Protein AF-A0AAN3V5D8-F1 (afdb_monomer_lite)

Secondary structure (DSSP, 8-state):
-------------------SSS--HHHHT-B--PEEEEEPPTT--S-EEETTSTTT-EEEEEETTEEEEEEEEEE-TT--EEEEEEEE---TT---EEEEE-SSSSSSPEEEEEEE----SSS--EEEEEEEE-TTS-EEEEEEEE---EETTEETTEE-TTSSS--EEEEEEEETTEEEEEEE-

Structure (mmCIF, N/CA/C/O backbone):
data_AF-A0AAN3V5D8-F1
#
_entry.id   AF-A0AAN3V5D8-F1
#
loop_
_atom_site.group_PDB
_atom_site.id
_atom_site.type_symbol
_atom_site.label_atom_id
_atom_site.label_alt_id
_atom_site.label_comp_id
_atom_site.label_asym_id
_atom_site.label_entity_id
_atom_site.label_seq_id
_atom_site.pdbx_PDB_ins_code
_atom_site.Cartn_x
_atom_site.Cartn_y
_atom_site.Cartn_z
_atom_site.occupancy
_atom_site.B_iso_or_equiv
_atom_site.auth_seq_id
_atom_site.auth_comp_id
_atom_site.auth_asym_id
_atom_site.auth_atom_id
_atom_site.pdbx_PDB_model_num
ATOM 1 N N . MET A 1 1 ? -0.882 38.450 -37.576 1.00 34.66 1 MET A N 1
ATOM 2 C CA . MET A 1 1 ? -0.497 37.023 -37.634 1.00 34.66 1 MET A CA 1
ATOM 3 C C . MET A 1 1 ? -0.023 36.614 -36.248 1.00 34.66 1 MET A C 1
ATOM 5 O O . MET A 1 1 ? 1.076 36.985 -35.868 1.00 34.66 1 MET A O 1
ATOM 9 N N . CYS A 1 2 ? -0.876 35.949 -35.468 1.00 36.84 2 CYS A N 1
ATOM 10 C CA . CYS A 1 2 ? -0.511 35.375 -34.170 1.00 36.84 2 CYS A CA 1
ATOM 11 C C . CYS A 1 2 ? -0.054 33.933 -34.395 1.00 36.84 2 CYS A C 1
ATOM 13 O O . CYS A 1 2 ? -0.841 33.117 -34.867 1.00 36.84 2 CYS A O 1
ATOM 15 N N . ALA A 1 3 ? 1.203 33.629 -34.080 1.00 38.94 3 ALA A N 1
ATOM 16 C CA . ALA A 1 3 ? 1.690 32.259 -34.032 1.00 38.94 3 ALA A CA 1
ATOM 17 C C . ALA A 1 3 ? 1.410 31.694 -32.632 1.00 38.94 3 ALA A C 1
ATOM 19 O O . ALA A 1 3 ? 2.012 32.126 -31.652 1.00 38.94 3 ALA A O 1
ATOM 20 N N . PHE A 1 4 ? 0.464 30.758 -32.543 1.00 41.56 4 PHE A N 1
ATOM 21 C CA . PHE A 1 4 ? 0.275 29.910 -31.369 1.00 41.56 4 PHE A CA 1
ATOM 22 C C . PHE A 1 4 ? 1.400 28.867 -31.346 1.00 41.56 4 PHE A C 1
ATOM 24 O O . PHE A 1 4 ? 1.476 28.013 -32.227 1.00 41.56 4 PHE A O 1
ATOM 31 N N . LEU A 1 5 ? 2.278 28.940 -30.347 1.00 41.09 5 LEU A N 1
ATOM 32 C CA . LEU A 1 5 ? 3.217 27.869 -30.017 1.00 41.09 5 LEU A CA 1
ATOM 33 C C . LEU A 1 5 ? 2.444 26.785 -29.255 1.00 41.09 5 LEU A C 1
ATOM 35 O O . LEU A 1 5 ? 2.139 26.943 -28.076 1.00 41.09 5 LEU A O 1
ATOM 39 N N . LEU A 1 6 ? 2.095 25.696 -29.944 1.00 40.41 6 LEU A N 1
ATOM 40 C CA . LEU A 1 6 ? 1.631 24.463 -29.308 1.00 40.41 6 LEU A CA 1
ATOM 41 C C . LEU A 1 6 ? 2.826 23.830 -28.576 1.00 40.41 6 LEU A C 1
ATOM 43 O O . LEU A 1 6 ? 3.704 23.241 -29.206 1.00 40.41 6 LEU A O 1
ATOM 47 N N . SER A 1 7 ? 2.878 23.948 -27.250 1.00 39.25 7 SER A N 1
ATOM 48 C CA . SER A 1 7 ? 3.796 23.157 -26.432 1.00 39.25 7 SER A CA 1
ATOM 49 C C . SER A 1 7 ? 3.282 21.719 -26.362 1.00 39.25 7 SER A C 1
ATOM 51 O O . SER A 1 7 ? 2.351 21.416 -25.616 1.00 39.25 7 SER A O 1
ATOM 53 N N . LEU A 1 8 ? 3.883 20.836 -27.158 1.00 38.34 8 LEU A N 1
ATOM 54 C CA . LEU A 1 8 ? 3.797 19.389 -26.981 1.00 38.34 8 LEU A CA 1
ATOM 55 C C . LEU A 1 8 ? 4.450 19.033 -25.640 1.00 38.34 8 LEU A C 1
ATOM 57 O O . LEU A 1 8 ? 5.666 18.881 -25.549 1.00 38.34 8 LEU A O 1
ATOM 61 N N . VAL A 1 9 ? 3.638 18.916 -24.591 1.00 39.97 9 VAL A N 1
ATOM 62 C CA . VAL A 1 9 ? 4.036 18.214 -23.371 1.00 39.97 9 VAL A CA 1
ATOM 63 C C . VAL A 1 9 ? 4.019 16.732 -23.724 1.00 39.97 9 VAL A C 1
ATOM 65 O O . VAL A 1 9 ? 2.983 16.075 -23.660 1.00 39.97 9 VAL A O 1
ATOM 68 N N . LEU A 1 10 ? 5.154 16.216 -24.192 1.00 37.50 10 LEU A N 1
ATOM 69 C CA . LEU A 1 10 ? 5.359 14.775 -24.248 1.00 37.50 10 LEU A CA 1
ATOM 70 C C . LEU A 1 10 ? 5.338 14.280 -22.795 1.00 37.50 10 LEU A C 1
ATOM 72 O O . LEU A 1 10 ? 6.122 14.797 -21.993 1.00 37.50 10 LEU A O 1
ATOM 76 N N . PRO A 1 11 ? 4.469 13.325 -22.414 1.00 41.12 11 PRO A N 1
ATOM 77 C CA . PRO A 1 11 ? 4.650 12.651 -21.143 1.00 41.12 11 PRO A CA 1
ATOM 78 C C . PRO A 1 11 ? 6.035 12.013 -21.197 1.00 41.12 11 PRO A C 1
ATOM 80 O O . PRO A 1 11 ? 6.323 11.230 -22.106 1.00 41.12 11 PRO A O 1
ATOM 83 N N . ALA A 1 12 ? 6.909 12.386 -20.263 1.00 39.88 12 ALA A N 1
ATOM 84 C CA . ALA A 1 12 ? 8.115 11.623 -20.012 1.00 39.88 12 ALA A CA 1
ATOM 85 C C . ALA A 1 12 ? 7.639 10.223 -19.618 1.00 39.88 12 ALA A C 1
ATOM 87 O O . ALA A 1 12 ? 7.169 10.002 -18.505 1.00 39.88 12 ALA A O 1
ATOM 88 N N . GLN A 1 13 ? 7.654 9.303 -20.580 1.00 35.66 13 GLN A N 1
ATOM 89 C CA . GLN A 1 13 ? 7.514 7.887 -20.309 1.00 35.66 13 GLN A CA 1
ATOM 90 C C . GLN A 1 13 ? 8.729 7.570 -19.448 1.00 35.66 13 GLN A C 1
ATOM 92 O O . GLN A 1 13 ? 9.847 7.506 -19.957 1.00 35.66 13 GLN A O 1
ATOM 97 N N . ALA A 1 14 ? 8.534 7.479 -18.133 1.00 37.19 14 ALA A N 1
ATOM 98 C CA . ALA A 1 14 ? 9.490 6.792 -17.294 1.00 37.19 14 ALA A CA 1
ATOM 99 C C . ALA A 1 14 ? 9.567 5.388 -17.888 1.00 37.19 14 ALA A C 1
ATOM 101 O O . ALA A 1 14 ? 8.623 4.607 -17.780 1.00 37.19 14 ALA A O 1
ATOM 102 N N . THR A 1 15 ? 10.625 5.115 -18.646 1.00 39.12 15 THR A N 1
ATOM 103 C CA . THR A 1 15 ? 10.907 3.773 -19.125 1.00 39.12 15 THR A CA 1
ATOM 104 C C . THR A 1 15 ? 11.141 2.951 -17.876 1.00 39.12 15 THR A C 1
ATOM 106 O O . THR A 1 15 ? 12.204 3.044 -17.263 1.00 39.12 15 THR A O 1
ATOM 109 N N . SER A 1 16 ? 10.120 2.203 -17.459 1.00 43.88 16 SER A N 1
ATOM 110 C CA . SER A 1 16 ? 10.294 1.128 -16.502 1.00 43.88 16 SER A CA 1
ATOM 111 C C . SER A 1 16 ? 11.331 0.210 -17.118 1.00 43.88 16 SER A C 1
ATOM 113 O O . SER A 1 16 ? 11.101 -0.394 -18.170 1.00 43.88 16 SER A O 1
ATOM 115 N N . PHE A 1 17 ? 12.499 0.151 -16.510 1.00 50.41 17 PHE A N 1
ATOM 116 C CA . PHE A 1 17 ? 13.429 -0.901 -16.826 1.00 50.41 17 PHE A CA 1
ATOM 117 C C . PHE A 1 17 ? 12.737 -2.209 -16.422 1.00 50.41 17 PHE A C 1
ATOM 119 O O . PHE A 1 17 ? 12.442 -2.463 -15.258 1.00 50.41 17 PHE A O 1
ATOM 126 N N . THR A 1 18 ? 12.347 -2.981 -17.416 1.00 50.22 18 THR A N 1
ATOM 127 C CA . THR A 1 18 ? 11.806 -4.327 -17.253 1.00 50.22 18 THR A CA 1
ATOM 128 C C . THR A 1 18 ? 12.961 -5.277 -17.590 1.00 50.22 18 THR A C 1
ATOM 130 O O . THR A 1 18 ? 13.850 -4.867 -18.329 1.00 50.22 18 THR A O 1
ATOM 133 N N . GLU A 1 19 ? 12.998 -6.494 -17.022 1.00 55.75 19 GLU A N 1
ATOM 134 C CA . GLU A 1 19 ? 14.044 -7.535 -17.250 1.00 55.75 19 GLU A CA 1
ATOM 135 C C . GLU A 1 19 ? 15.271 -7.576 -16.301 1.00 55.75 19 GLU A C 1
ATOM 137 O O . GLU A 1 19 ? 16.354 -8.024 -16.674 1.00 55.75 19 GLU A O 1
ATOM 142 N N . TYR A 1 20 ? 15.142 -7.169 -15.038 1.00 62.97 20 TYR A N 1
ATOM 143 C CA . TYR A 1 20 ? 16.267 -7.227 -14.083 1.00 62.97 20 TYR A CA 1
ATOM 144 C C . TYR A 1 20 ? 16.551 -8.592 -13.457 1.00 62.97 20 TYR A C 1
ATOM 146 O O . TYR A 1 20 ? 17.662 -8.862 -12.998 1.00 62.97 20 TYR A O 1
ATOM 154 N N . LEU A 1 21 ? 15.541 -9.453 -13.417 1.00 66.00 21 LEU A N 1
ATOM 155 C CA . LEU A 1 21 ? 15.690 -10.854 -13.057 1.00 66.00 21 LEU A CA 1
ATOM 156 C C . LEU A 1 21 ? 15.453 -11.688 -14.317 1.00 66.00 21 LEU A C 1
ATOM 158 O O . LEU A 1 21 ? 14.710 -11.247 -15.195 1.00 66.00 21 LEU A O 1
ATOM 162 N N . PRO A 1 22 ? 16.006 -12.912 -14.402 1.00 74.50 22 PRO A N 1
ATOM 163 C CA . PRO A 1 22 ? 15.700 -13.858 -15.474 1.00 74.50 22 PRO A CA 1
ATOM 164 C C . PRO A 1 22 ? 14.281 -14.441 -15.304 1.00 74.50 22 PRO A C 1
ATOM 166 O O . PRO A 1 22 ? 14.097 -15.653 -15.227 1.00 74.50 22 PRO A O 1
ATOM 169 N N . MET A 1 23 ? 13.285 -13.564 -15.180 1.00 80.12 23 MET A N 1
ATOM 170 C CA . MET A 1 23 ? 11.862 -13.872 -15.139 1.00 80.12 23 MET A CA 1
ATOM 171 C C . MET A 1 23 ? 11.276 -13.658 -16.533 1.00 80.12 23 MET A C 1
ATOM 173 O O . MET A 1 23 ? 11.636 -12.726 -17.246 1.00 80.12 23 MET A O 1
ATOM 177 N N . SER A 1 24 ? 10.355 -14.528 -16.923 1.00 84.38 24 SER A N 1
ATOM 178 C CA . SER A 1 24 ? 9.601 -14.399 -18.167 1.00 84.38 24 SER A CA 1
ATOM 179 C C . SER A 1 24 ? 8.601 -13.238 -18.111 1.00 84.38 24 SER A C 1
ATOM 181 O O . SER A 1 24 ? 8.108 -12.880 -17.039 1.00 84.38 24 SER A O 1
ATOM 183 N N . ASP A 1 25 ? 8.168 -12.739 -19.272 1.00 85.94 25 ASP A N 1
ATOM 184 C CA . ASP A 1 25 ? 7.048 -11.784 -19.370 1.00 85.94 25 ASP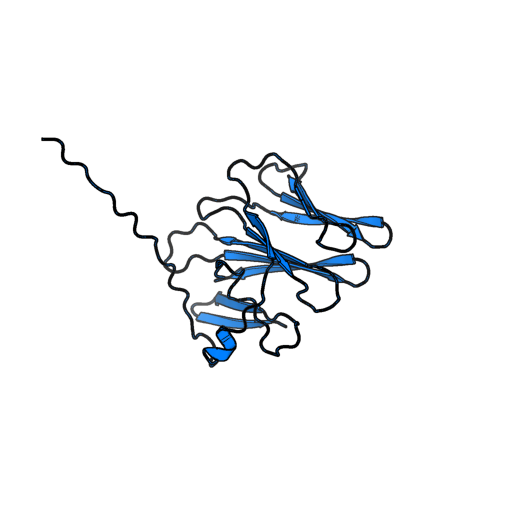 A CA 1
ATOM 185 C C . ASP A 1 25 ? 5.801 -12.286 -18.632 1.00 85.94 25 ASP A C 1
ATOM 187 O O . ASP A 1 25 ? 5.059 -11.525 -18.015 1.00 85.94 25 ASP A O 1
ATOM 191 N N . SER A 1 26 ? 5.585 -13.606 -18.645 1.00 87.00 26 SER A N 1
ATOM 192 C CA . SER A 1 26 ? 4.462 -14.254 -17.965 1.00 87.00 26 SER A CA 1
ATOM 193 C C . SER A 1 26 ? 4.551 -14.214 -16.438 1.00 87.00 26 SER A C 1
ATOM 195 O O . SER A 1 26 ? 3.546 -14.461 -15.768 1.00 87.00 26 SER A O 1
ATOM 197 N N . GLU A 1 27 ? 5.740 -13.984 -15.883 1.00 87.31 27 GLU A N 1
ATOM 198 C CA . GLU A 1 27 ? 5.983 -13.790 -14.454 1.00 87.31 27 GLU A CA 1
ATOM 199 C C . GLU A 1 27 ? 5.854 -12.315 -14.094 1.00 87.31 27 GLU A C 1
ATOM 201 O O . GLU A 1 27 ? 5.106 -12.001 -13.171 1.00 87.31 27 GLU A O 1
ATOM 206 N N . TYR A 1 28 ? 6.448 -11.415 -14.885 1.00 85.38 28 TYR A N 1
ATOM 207 C CA . TYR A 1 28 ? 6.258 -9.966 -14.738 1.00 85.38 28 TYR A CA 1
ATOM 208 C C . TYR A 1 28 ? 4.791 -9.533 -14.894 1.00 85.38 28 TYR A C 1
ATOM 210 O O . TYR A 1 28 ? 4.333 -8.601 -14.237 1.00 85.38 28 TYR A O 1
ATOM 218 N N . ALA A 1 29 ? 4.008 -10.248 -15.703 1.00 87.88 29 ALA A N 1
ATOM 219 C CA . ALA A 1 29 ? 2.576 -10.006 -15.849 1.00 87.88 29 ALA A CA 1
ATOM 220 C C . ALA A 1 29 ? 1.743 -10.428 -14.623 1.00 87.88 29 ALA A C 1
ATOM 222 O O . ALA A 1 29 ? 0.558 -10.094 -14.551 1.00 87.88 29 ALA A O 1
ATOM 223 N N . ARG A 1 30 ? 2.311 -11.150 -13.643 1.00 90.56 30 ARG A N 1
ATOM 224 C CA . ARG A 1 30 ? 1.595 -11.601 -12.429 1.00 90.56 30 ARG A CA 1
ATOM 225 C C . ARG A 1 30 ? 1.523 -10.498 -11.383 1.00 90.56 30 ARG A C 1
ATOM 227 O O . ARG A 1 30 ? 1.835 -10.722 -10.218 1.00 90.56 30 ARG A O 1
ATOM 234 N N . LYS A 1 31 ? 1.098 -9.310 -11.802 1.00 91.50 31 LYS A N 1
ATOM 235 C CA . LYS A 1 31 ? 0.949 -8.148 -10.930 1.00 91.50 31 LYS A CA 1
ATOM 236 C C . LYS A 1 31 ? -0.092 -8.414 -9.850 1.00 91.50 31 LYS A C 1
ATOM 238 O O . LYS A 1 31 ? -1.152 -9.001 -10.102 1.00 91.50 31 LYS A O 1
ATOM 243 N N . ARG A 1 32 ? 0.189 -7.950 -8.637 1.00 93.25 32 ARG A N 1
ATOM 244 C CA . ARG A 1 32 ? -0.774 -7.956 -7.545 1.00 93.25 32 ARG A CA 1
ATOM 245 C C . ARG A 1 32 ? -1.828 -6.895 -7.826 1.00 93.25 32 ARG A C 1
ATOM 247 O O . ARG A 1 32 ? -1.537 -5.706 -7.858 1.00 93.25 32 ARG A O 1
ATOM 254 N N . ALA A 1 33 ? -3.076 -7.326 -7.978 1.00 90.56 33 ALA A N 1
ATOM 255 C CA . ALA A 1 33 ? -4.187 -6.399 -8.143 1.00 90.56 33 ALA A CA 1
ATOM 256 C C . ALA A 1 33 ? -4.390 -5.571 -6.865 1.00 90.56 33 ALA A C 1
ATOM 258 O O . ALA A 1 33 ? -4.783 -6.110 -5.823 1.00 90.56 33 ALA A O 1
ATOM 259 N N . LEU A 1 34 ? -4.163 -4.262 -6.960 1.00 95.69 34 LEU A N 1
ATOM 260 C CA . LEU A 1 34 ? -4.419 -3.320 -5.878 1.00 95.69 34 LEU A CA 1
ATOM 261 C C . LEU A 1 34 ? -5.747 -2.595 -6.104 1.00 95.69 34 LEU A C 1
ATOM 263 O O . LEU A 1 34 ? -6.155 -2.326 -7.233 1.00 95.69 34 LEU A O 1
ATOM 267 N N . LYS A 1 35 ? -6.444 -2.259 -5.016 1.00 96.00 35 LYS A N 1
ATOM 268 C CA . LYS A 1 35 ? -7.649 -1.422 -5.075 1.00 96.00 35 LYS A CA 1
ATOM 269 C C . LYS A 1 35 ? -7.294 -0.004 -4.636 1.00 96.00 35 LYS A C 1
ATOM 271 O O . LYS A 1 35 ? -6.898 0.147 -3.479 1.00 96.00 35 LYS A O 1
ATOM 276 N N . PRO A 1 36 ? -7.462 1.017 -5.492 1.00 96.19 36 PRO A N 1
ATOM 277 C CA . PRO A 1 36 ? -7.147 2.391 -5.124 1.00 96.19 36 PRO A CA 1
ATOM 278 C C . PRO A 1 36 ? -8.042 2.867 -3.975 1.00 96.19 36 PRO A C 1
ATOM 280 O O . PRO A 1 36 ? -9.218 2.500 -3.881 1.00 96.19 36 PRO A O 1
ATOM 283 N N . LEU A 1 37 ? -7.460 3.670 -3.088 1.00 96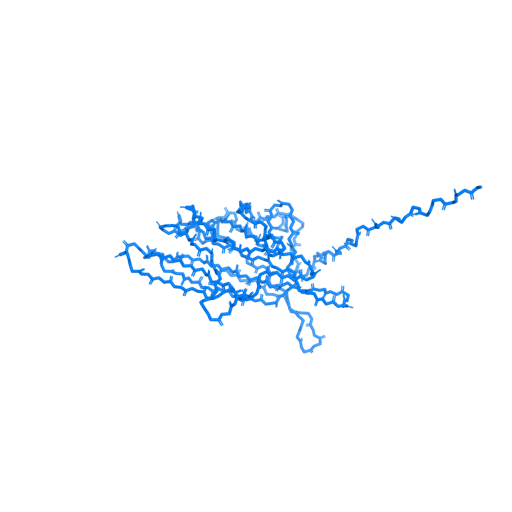.25 37 LEU A N 1
ATOM 284 C CA . LEU A 1 37 ? -8.139 4.309 -1.962 1.00 96.25 37 LEU A CA 1
ATOM 285 C C . LEU A 1 37 ? -8.120 5.827 -2.081 1.00 96.25 37 LEU A C 1
ATOM 287 O O . LEU A 1 37 ? -9.153 6.462 -1.881 1.00 96.25 37 LEU A O 1
ATOM 291 N N . LEU A 1 38 ? -6.945 6.391 -2.358 1.00 95.56 38 LEU A N 1
ATOM 292 C CA . LEU A 1 38 ? -6.727 7.830 -2.370 1.00 95.56 38 LEU A CA 1
ATOM 293 C C . LEU A 1 38 ? -5.504 8.161 -3.221 1.00 95.56 38 LEU A C 1
ATOM 295 O O . LEU A 1 38 ? -4.448 7.568 -3.039 1.00 95.56 38 LEU A O 1
ATOM 299 N N . THR A 1 39 ? -5.630 9.160 -4.083 1.00 94.12 39 THR A N 1
ATOM 300 C CA . THR A 1 39 ? -4.484 9.949 -4.535 1.00 94.12 39 THR A CA 1
ATOM 301 C C . THR A 1 39 ? -4.508 11.232 -3.727 1.00 94.12 39 THR A C 1
ATOM 303 O O . THR A 1 39 ? -5.525 11.929 -3.713 1.00 94.12 39 THR A O 1
ATOM 306 N N . MET A 1 40 ? -3.430 11.507 -3.002 1.00 94.06 40 MET A N 1
ATOM 307 C CA . MET A 1 40 ? -3.356 12.648 -2.098 1.00 94.06 40 MET A CA 1
ATOM 308 C C . MET A 1 40 ? -3.605 13.964 -2.864 1.00 94.06 40 MET A C 1
ATOM 310 O O . MET A 1 40 ? -3.006 14.187 -3.919 1.00 94.06 40 MET A O 1
ATOM 314 N N . PRO A 1 41 ? -4.491 14.850 -2.379 1.00 91.12 41 PRO A N 1
ATOM 315 C CA . PRO A 1 41 ? -4.633 16.195 -2.934 1.00 91.12 41 PRO A CA 1
ATOM 316 C C . PRO A 1 41 ? -3.378 17.048 -2.697 1.00 91.12 41 PRO A C 1
ATOM 318 O O . PRO A 1 41 ? -2.617 16.790 -1.767 1.00 91.12 41 PRO A O 1
ATOM 321 N N . TYR A 1 42 ? -3.164 18.075 -3.525 1.00 80.06 42 TYR A N 1
ATOM 322 C CA . TYR A 1 42 ? -1.995 18.962 -3.416 1.00 80.06 42 TYR A CA 1
ATOM 323 C C . TYR A 1 42 ? -1.996 19.777 -2.112 1.00 80.06 42 TYR A C 1
ATOM 325 O O . TYR A 1 42 ? -0.971 19.820 -1.448 1.00 80.06 42 TYR A O 1
ATOM 333 N N . ASP A 1 43 ? -3.164 20.258 -1.676 1.00 83.50 43 ASP A N 1
ATOM 334 C CA . ASP A 1 43 ? -3.355 21.006 -0.422 1.00 83.50 43 ASP A CA 1
ATOM 335 C C . ASP A 1 43 ? -4.332 20.257 0.499 1.00 83.50 43 ASP A C 1
ATOM 337 O O . ASP A 1 43 ? -5.492 20.620 0.697 1.00 83.50 43 ASP A O 1
ATOM 341 N N . ALA A 1 44 ? -3.890 19.092 0.963 1.00 85.38 44 ALA A N 1
ATOM 342 C CA . ALA A 1 44 ? -4.652 18.211 1.832 1.00 85.38 44 ALA A CA 1
ATOM 343 C C . ALA A 1 44 ? -4.708 18.720 3.286 1.00 85.38 44 ALA A C 1
ATOM 345 O O . ALA A 1 44 ? -3.755 18.535 4.038 1.00 85.38 44 ALA A O 1
ATOM 346 N N . GLU A 1 45 ? -5.865 19.249 3.689 1.00 86.38 45 GLU A N 1
ATOM 347 C CA . GLU A 1 45 ? -6.149 19.688 5.074 1.00 86.38 45 GLU A CA 1
ATOM 348 C C . GLU A 1 45 ? -7.093 18.747 5.843 1.00 86.38 45 GLU A C 1
ATOM 350 O O . GLU A 1 45 ? -7.310 18.890 7.044 1.00 86.38 45 GLU A O 1
ATOM 355 N N . GLN A 1 46 ? -7.714 17.792 5.149 1.00 92.56 46 GLN A N 1
ATOM 356 C CA . GLN A 1 46 ? -8.697 16.887 5.741 1.00 92.56 46 GLN A CA 1
ATOM 357 C C . GLN A 1 46 ? -8.083 15.548 6.156 1.00 92.56 46 GLN A C 1
ATOM 359 O O . GLN A 1 46 ? -7.078 15.107 5.606 1.00 92.56 46 GLN A O 1
ATOM 364 N N . ASN A 1 47 ? -8.772 14.847 7.056 1.00 95.81 47 ASN A N 1
ATOM 365 C CA . ASN A 1 47 ? -8.443 13.472 7.423 1.00 95.81 47 ASN A CA 1
ATOM 366 C C . ASN A 1 47 ? -9.246 12.485 6.563 1.00 95.81 47 ASN A C 1
ATOM 368 O O . ASN A 1 47 ? -10.397 12.746 6.197 1.00 95.81 47 ASN A O 1
ATOM 372 N N . TRP A 1 48 ? -8.680 11.307 6.298 1.00 98.19 48 TRP A N 1
ATOM 373 C CA . TRP A 1 48 ? -9.358 10.232 5.565 1.00 98.19 48 TRP A CA 1
ATOM 374 C C . TRP A 1 48 ? -9.491 8.985 6.413 1.00 98.19 48 TRP A C 1
ATOM 376 O O . TRP A 1 48 ? -8.514 8.512 6.978 1.00 98.19 48 TRP A O 1
ATOM 386 N N . HIS A 1 49 ? -10.688 8.400 6.447 1.00 98.38 49 HIS A N 1
ATOM 387 C CA . HIS A 1 49 ? -10.929 7.140 7.141 1.00 98.38 49 HIS A CA 1
ATOM 388 C C . HIS A 1 49 ? -11.251 6.002 6.161 1.00 98.38 49 HIS A C 1
ATOM 390 O O . HIS A 1 49 ? -12.320 5.955 5.543 1.00 98.38 49 HIS A O 1
ATOM 396 N N . PHE A 1 50 ? -10.337 5.041 6.054 1.00 98.38 50 PHE A N 1
ATOM 397 C CA . PHE A 1 50 ? -10.423 3.868 5.193 1.00 98.38 50 PHE A CA 1
ATOM 398 C C . PHE A 1 50 ? -11.040 2.684 5.946 1.00 98.38 50 PHE A C 1
ATOM 400 O O . PHE A 1 50 ? -10.346 1.853 6.526 1.00 98.38 50 PHE A O 1
ATOM 407 N N . ARG A 1 51 ? -12.371 2.558 5.895 1.00 97.69 51 ARG A N 1
ATOM 408 C CA . ARG A 1 51 ? -13.127 1.510 6.621 1.00 97.69 51 ARG A CA 1
ATOM 409 C C . ARG A 1 51 ? -12.756 0.065 6.260 1.00 97.69 51 ARG A C 1
ATOM 411 O O . ARG A 1 51 ? -13.076 -0.847 7.008 1.00 97.69 51 ARG A O 1
ATOM 418 N N . LYS A 1 52 ? -12.169 -0.155 5.079 1.00 97.12 52 LYS A N 1
ATOM 419 C CA . LYS A 1 52 ? -11.847 -1.486 4.531 1.00 97.12 52 LYS A CA 1
ATOM 420 C C . LYS A 1 52 ? -10.353 -1.810 4.607 1.00 97.12 52 LYS A C 1
ATOM 422 O O . LYS A 1 52 ? -9.884 -2.552 3.754 1.00 97.12 52 LYS A O 1
ATOM 427 N N . VAL A 1 53 ? -9.623 -1.209 5.542 1.00 98.38 53 VAL A N 1
ATOM 428 C CA . VAL A 1 53 ? -8.191 -1.439 5.783 1.00 98.38 53 VAL A CA 1
ATOM 429 C C . VAL A 1 53 ? -8.002 -1.757 7.261 1.00 98.38 53 VAL A C 1
ATOM 431 O O . VAL A 1 53 ? -8.648 -1.140 8.109 1.00 98.38 53 VAL A O 1
ATOM 434 N N . GLY A 1 54 ? -7.143 -2.723 7.576 1.00 97.88 54 GLY A N 1
ATOM 435 C CA . GLY A 1 54 ? -6.977 -3.239 8.928 1.00 97.88 54 GLY A CA 1
ATOM 436 C C . GLY A 1 54 ? -8.258 -3.874 9.479 1.00 97.88 54 GLY A C 1
ATOM 437 O O . GLY A 1 54 ? -9.221 -4.144 8.759 1.00 97.88 54 GLY A O 1
ATOM 438 N N . VAL A 1 55 ? -8.275 -4.119 10.789 1.00 97.56 55 VAL A N 1
ATOM 439 C CA . VAL A 1 55 ? -9.398 -4.799 11.465 1.00 97.56 55 VAL A CA 1
ATOM 440 C C . VAL A 1 55 ? -10.539 -3.861 11.868 1.00 97.56 55 VAL A C 1
ATOM 442 O O . VAL A 1 55 ? -11.666 -4.317 12.040 1.00 97.56 55 VAL A O 1
ATOM 445 N N . ALA A 1 56 ? -10.259 -2.565 12.026 1.00 96.81 56 ALA A N 1
ATOM 446 C CA . ALA A 1 56 ? -11.210 -1.563 12.520 1.00 96.81 56 ALA A CA 1
ATOM 447 C C . ALA A 1 56 ? -11.298 -0.313 11.623 1.00 96.81 56 ALA A C 1
ATOM 449 O O . ALA A 1 56 ? -11.892 0.691 12.017 1.00 96.81 56 ALA A O 1
ATOM 450 N N . GLY A 1 57 ? -10.708 -0.360 10.427 1.00 98.25 57 GLY A N 1
ATOM 451 C CA . GLY A 1 57 ? -10.452 0.826 9.619 1.00 98.25 57 GLY A CA 1
ATOM 452 C C . GLY A 1 57 ? -9.160 1.536 10.027 1.00 98.25 57 GLY A C 1
ATOM 453 O O . GLY A 1 57 ? -8.655 1.366 11.139 1.00 98.25 57 GLY A O 1
ATOM 454 N N . VAL A 1 58 ? -8.643 2.355 9.113 1.00 98.62 58 VAL A N 1
ATOM 455 C CA . VAL A 1 58 ? -7.437 3.169 9.317 1.00 98.62 58 VAL A CA 1
ATOM 456 C C . VAL A 1 58 ? -7.743 4.623 8.995 1.00 98.62 58 VAL A C 1
ATOM 458 O O . VAL A 1 58 ? -8.388 4.903 7.988 1.00 98.62 58 VAL A O 1
ATOM 461 N N . THR A 1 59 ? -7.281 5.543 9.835 1.00 98.69 59 THR A N 1
ATOM 462 C CA . THR A 1 59 ? -7.397 6.987 9.619 1.00 98.69 59 THR A CA 1
ATOM 463 C C . THR A 1 59 ? -6.041 7.576 9.261 1.00 98.69 59 THR A C 1
ATOM 465 O O . THR A 1 59 ? -5.094 7.417 10.023 1.00 98.69 59 THR A O 1
ATOM 468 N N . LEU A 1 60 ? -5.967 8.268 8.128 1.00 98.38 60 LEU A N 1
ATOM 469 C CA . LEU A 1 60 ? -4.852 9.121 7.733 1.00 98.38 60 LEU A CA 1
ATOM 470 C C . LEU A 1 60 ? -5.136 10.558 8.183 1.00 98.38 60 LEU A C 1
ATOM 472 O O . LEU A 1 60 ? -6.192 11.103 7.856 1.00 98.38 60 LEU A O 1
ATOM 476 N N . GLU A 1 61 ? -4.201 11.153 8.912 1.00 97.00 61 GLU A N 1
ATOM 477 C CA . GLU A 1 61 ? -4.283 12.527 9.417 1.00 97.00 61 GLU A CA 1
ATOM 478 C C . GLU A 1 61 ? -2.890 13.151 9.544 1.00 97.00 61 GLU A C 1
ATOM 480 O O . GLU A 1 61 ? -1.885 12.434 9.550 1.00 97.00 61 GLU A O 1
ATOM 485 N N . LYS A 1 62 ? -2.831 14.482 9.625 1.00 95.44 62 LYS A N 1
ATOM 486 C CA . LYS A 1 62 ? -1.585 15.215 9.875 1.00 95.44 62 LYS A CA 1
ATOM 487 C C . LYS A 1 62 ? -0.993 14.843 11.231 1.00 95.44 62 LYS A C 1
ATOM 489 O O . LYS A 1 62 ? -1.725 14.545 12.180 1.00 95.44 62 LYS A O 1
ATOM 494 N N . MET A 1 63 ? 0.331 14.877 11.336 1.00 95.06 63 MET A N 1
ATOM 495 C CA . MET A 1 63 ? 0.983 14.703 12.627 1.00 95.06 63 MET A CA 1
ATOM 496 C C . MET A 1 63 ? 0.683 15.903 13.545 1.00 95.06 63 MET A C 1
ATOM 498 O O . MET A 1 63 ? 0.708 17.044 13.090 1.00 95.06 63 MET A O 1
ATOM 502 N N . PRO A 1 64 ? 0.434 15.696 14.854 1.00 88.06 64 PRO A N 1
ATOM 503 C CA . PRO A 1 64 ? 0.055 16.785 15.765 1.00 88.06 64 PRO A CA 1
ATOM 504 C C . PRO A 1 64 ? 1.073 17.927 15.887 1.00 88.06 64 PRO A C 1
ATOM 506 O O . PRO A 1 64 ? 0.700 19.034 16.261 1.00 88.06 64 PRO A O 1
ATOM 509 N N . ASN A 1 65 ? 2.350 17.644 15.618 1.00 88.62 65 ASN A N 1
ATOM 510 C CA . ASN A 1 65 ? 3.460 18.581 15.812 1.00 88.62 65 ASN A CA 1
ATOM 511 C C . ASN A 1 65 ? 4.142 18.989 14.496 1.00 88.62 65 ASN A C 1
ATOM 513 O O . ASN A 1 65 ? 5.098 19.758 14.541 1.00 88.62 65 ASN A O 1
ATOM 517 N N . ASP A 1 66 ? 3.689 18.453 13.361 1.00 90.38 66 ASP A N 1
ATOM 518 C CA . ASP A 1 66 ? 4.239 18.735 12.036 1.00 90.38 66 ASP A CA 1
ATOM 519 C C . ASP A 1 66 ? 3.118 18.598 11.000 1.00 90.38 66 ASP A C 1
ATOM 521 O O . ASP A 1 66 ? 2.658 17.497 10.691 1.00 90.38 66 ASP A O 1
ATOM 525 N N . ASP A 1 67 ? 2.648 19.734 10.492 1.00 86.44 67 ASP A N 1
ATOM 526 C CA . ASP A 1 67 ? 1.568 19.803 9.512 1.00 86.44 67 ASP A CA 1
ATOM 527 C C . ASP A 1 67 ? 2.032 19.477 8.088 1.00 86.44 67 ASP A C 1
ATOM 529 O O . ASP A 1 67 ? 1.213 19.453 7.174 1.00 86.44 67 ASP A O 1
ATOM 533 N N . SER A 1 68 ? 3.311 19.177 7.861 1.00 89.25 68 SER A N 1
ATOM 534 C CA . SER A 1 68 ? 3.810 18.662 6.584 1.00 89.25 68 SER A CA 1
ATOM 535 C C . SER A 1 68 ? 3.807 17.129 6.544 1.00 89.25 68 SER A C 1
ATOM 537 O O . SER A 1 68 ? 3.667 16.526 5.471 1.00 89.25 68 SER A O 1
ATOM 539 N N . GLU A 1 69 ? 3.868 16.492 7.714 1.00 94.12 69 GLU A N 1
ATOM 540 C CA . GLU A 1 69 ? 3.906 15.044 7.867 1.00 94.12 69 GLU A CA 1
ATOM 541 C C . GLU A 1 69 ? 2.542 14.436 8.193 1.00 94.12 69 GLU A C 1
ATOM 543 O O . GLU A 1 69 ? 1.636 15.056 8.755 1.00 94.12 69 GLU A O 1
ATOM 548 N N . TRP A 1 70 ? 2.397 13.168 7.824 1.00 96.88 70 TRP A N 1
ATOM 549 C CA . TRP A 1 70 ? 1.182 12.397 8.010 1.00 96.88 70 TRP A CA 1
ATOM 550 C C . TRP A 1 70 ? 1.439 11.172 8.881 1.00 96.88 70 TRP A C 1
ATOM 552 O O . TRP A 1 70 ? 2.527 10.592 8.897 1.00 96.88 70 TRP A O 1
ATOM 562 N N . GLN A 1 71 ? 0.391 10.725 9.563 1.00 97.75 71 GLN A N 1
ATOM 563 C CA . GLN A 1 71 ? 0.372 9.468 10.295 1.00 97.75 71 GLN A CA 1
ATOM 564 C C . GLN A 1 71 ? -0.912 8.685 10.027 1.00 97.75 71 GLN A C 1
ATOM 566 O O . GLN A 1 71 ? -1.979 9.233 9.745 1.00 97.75 71 GLN A O 1
ATOM 571 N N . LEU A 1 72 ? -0.796 7.368 10.147 1.00 98.44 72 LEU A N 1
ATOM 572 C CA . LEU A 1 72 ? -1.906 6.433 10.125 1.00 98.44 72 LEU A CA 1
ATOM 573 C C . LEU A 1 72 ? -2.253 6.024 11.546 1.00 98.44 72 LEU A C 1
ATOM 575 O O . LEU A 1 72 ? -1.376 5.691 12.339 1.00 98.44 72 LEU A O 1
ATOM 579 N N . ASN A 1 73 ? -3.541 5.974 11.843 1.00 98.56 73 ASN A N 1
ATOM 580 C CA . ASN A 1 73 ? -4.063 5.599 13.144 1.00 98.56 73 ASN A CA 1
ATOM 581 C C . ASN A 1 73 ? -5.131 4.526 13.007 1.00 98.56 73 ASN A C 1
ATOM 583 O O . ASN A 1 73 ? -5.896 4.498 12.041 1.00 98.56 73 ASN A O 1
ATOM 587 N N . GLY A 1 74 ? -5.256 3.693 14.029 1.00 98.25 74 GLY A N 1
ATOM 588 C CA . GLY A 1 74 ? -6.342 2.733 14.106 1.00 98.25 74 GLY A CA 1
ATOM 589 C C . GLY A 1 74 ? -6.405 2.048 15.455 1.00 98.25 74 GLY A C 1
ATOM 590 O O . GLY A 1 74 ? -5.772 2.462 16.429 1.00 98.25 74 GLY A O 1
ATOM 591 N N . LYS A 1 75 ? -7.212 0.993 15.509 1.00 98.56 75 LYS A N 1
ATOM 592 C CA . LYS A 1 75 ? -7.363 0.139 16.685 1.00 98.56 75 LYS A CA 1
ATOM 593 C C . LYS A 1 75 ? -7.180 -1.312 16.288 1.00 98.56 75 LYS A C 1
ATOM 595 O O . LYS A 1 75 ? -7.553 -1.717 15.188 1.00 98.56 75 LYS A O 1
ATOM 600 N N . ASP A 1 76 ? -6.590 -2.080 17.188 1.00 98.31 76 ASP A N 1
ATOM 601 C CA . ASP A 1 76 ? -6.533 -3.530 17.063 1.00 98.31 76 ASP A CA 1
ATOM 602 C C . ASP A 1 76 ? -7.870 -4.176 17.484 1.00 98.31 76 ASP A C 1
ATOM 604 O O . ASP A 1 76 ? -8.820 -3.491 17.879 1.00 98.31 76 ASP A O 1
ATOM 608 N N . ARG A 1 77 ? -7.972 -5.508 17.397 1.00 97.75 77 ARG A N 1
ATOM 609 C CA . ARG A 1 77 ? -9.203 -6.241 17.750 1.00 97.75 77 ARG A CA 1
ATOM 610 C C . ARG A 1 77 ? -9.592 -6.101 19.225 1.00 97.75 77 ARG A C 1
ATOM 612 O O . ARG A 1 77 ? -10.759 -6.287 19.552 1.00 97.75 77 ARG A O 1
ATOM 619 N N . ALA A 1 78 ? -8.641 -5.776 20.103 1.00 98.06 78 ALA A N 1
ATOM 620 C CA . ALA A 1 78 ? -8.896 -5.509 21.517 1.00 98.06 78 ALA A CA 1
ATOM 621 C C . ALA A 1 78 ? -9.301 -4.043 21.774 1.00 98.06 78 ALA A C 1
ATOM 623 O O . ALA A 1 78 ? -9.514 -3.650 22.919 1.00 98.06 78 ALA A O 1
ATOM 624 N N . GLY A 1 79 ? -9.399 -3.221 20.723 1.00 97.88 79 GLY A N 1
ATOM 625 C CA . GLY A 1 79 ? -9.725 -1.802 20.819 1.00 97.88 79 GLY A CA 1
ATOM 626 C C . GLY A 1 79 ? -8.549 -0.926 21.253 1.00 97.88 79 GLY A C 1
ATOM 627 O O . GLY A 1 79 ? -8.747 0.273 21.470 1.00 97.88 79 GLY A O 1
ATOM 628 N N . LYS A 1 80 ? -7.334 -1.481 21.368 1.00 98.44 80 LYS A N 1
ATOM 629 C CA . LYS A 1 80 ? -6.141 -0.715 21.729 1.00 98.44 80 LYS A CA 1
ATOM 630 C C . LYS A 1 80 ? -5.647 0.055 20.509 1.00 98.44 80 LYS A C 1
ATOM 632 O O . LYS A 1 80 ? -5.452 -0.503 19.428 1.00 98.44 80 LYS A O 1
ATOM 637 N N . SER A 1 81 ? -5.441 1.352 20.706 1.00 98.44 81 SER A N 1
ATOM 638 C CA . SER A 1 81 ? -4.983 2.248 19.651 1.00 98.44 81 SER A CA 1
ATOM 639 C C . SER A 1 81 ? -3.546 1.950 19.217 1.00 98.44 81 SER A C 1
ATOM 641 O O . SER A 1 81 ? -2.716 1.436 19.982 1.00 98.44 81 SER A O 1
ATOM 643 N N . TRP A 1 82 ? -3.253 2.311 17.977 1.00 98.38 82 TRP A N 1
ATOM 644 C CA . TRP A 1 82 ? -1.916 2.356 17.407 1.00 98.38 82 TRP A CA 1
ATOM 645 C C . TRP A 1 82 ? -1.811 3.541 16.444 1.00 98.38 82 TRP A C 1
ATOM 647 O O . TRP A 1 82 ? -2.821 3.992 15.899 1.00 98.38 82 TRP A O 1
ATOM 657 N N . SER A 1 83 ? -0.578 4.001 16.239 1.00 98.00 83 SER A N 1
ATOM 658 C CA . SER A 1 83 ? -0.230 5.089 15.327 1.00 98.00 83 SER A CA 1
ATOM 659 C C . SER A 1 83 ? 1.078 4.746 14.622 1.00 98.00 83 SER A C 1
ATOM 661 O O . SER A 1 83 ? 1.977 4.176 15.244 1.00 98.00 83 SER A O 1
ATOM 663 N N . VAL A 1 84 ? 1.175 5.073 13.338 1.00 98.12 84 VAL A N 1
ATOM 664 C CA . VAL A 1 84 ? 2.367 4.873 12.509 1.00 98.12 84 VAL A CA 1
ATOM 665 C C . VAL A 1 84 ? 2.616 6.152 11.708 1.00 98.12 84 VAL A C 1
ATOM 667 O O . VAL A 1 84 ? 1.766 6.498 10.886 1.00 98.12 84 VAL A O 1
ATOM 670 N N . PRO A 1 85 ? 3.740 6.857 11.912 1.00 96.94 85 PRO A N 1
ATOM 671 C CA . PRO A 1 85 ? 4.116 7.968 11.045 1.00 96.94 85 PRO A CA 1
ATOM 672 C C . PRO A 1 85 ? 4.448 7.443 9.644 1.00 96.94 85 PRO A C 1
ATOM 674 O O . PRO A 1 85 ? 5.079 6.397 9.500 1.00 96.94 85 PRO A O 1
ATOM 677 N N . VAL A 1 86 ? 4.006 8.163 8.616 1.00 96.06 86 VAL A N 1
ATOM 678 C CA . VAL A 1 86 ? 4.271 7.843 7.200 1.00 96.06 86 VAL A CA 1
ATOM 679 C C . VAL A 1 86 ? 4.991 8.979 6.469 1.00 96.06 86 VAL A C 1
ATOM 681 O O . VAL A 1 86 ? 5.232 8.885 5.266 1.00 96.06 86 VAL A O 1
ATOM 684 N N . GLY A 1 87 ? 5.354 10.032 7.208 1.00 93.88 87 GLY A N 1
ATOM 685 C CA . GLY A 1 87 ? 6.116 11.175 6.726 1.00 93.88 87 GLY A CA 1
ATOM 686 C C . GLY A 1 87 ? 5.331 12.047 5.751 1.00 93.88 87 GLY A C 1
ATOM 687 O O . GLY A 1 87 ? 4.098 12.077 5.734 1.00 93.88 87 GLY A O 1
ATOM 688 N N . VAL A 1 88 ? 6.066 12.785 4.926 1.00 92.62 88 VAL A N 1
ATOM 689 C CA . VAL A 1 88 ? 5.497 13.683 3.918 1.00 92.62 88 VAL A CA 1
ATOM 690 C C . VAL A 1 88 ? 4.836 12.869 2.801 1.00 92.62 88 VAL A C 1
ATOM 692 O O . VAL A 1 88 ? 5.459 11.996 2.211 1.00 92.62 88 VAL A O 1
ATOM 695 N N . LEU A 1 89 ? 3.589 13.163 2.436 1.00 93.62 89 LEU A N 1
ATOM 696 C CA . LEU A 1 89 ? 2.883 12.437 1.363 1.00 93.62 89 LEU A CA 1
ATOM 697 C C . LEU A 1 89 ? 2.675 13.261 0.087 1.00 93.62 89 LEU A C 1
ATOM 699 O O . LEU A 1 89 ? 2.084 12.775 -0.874 1.00 93.62 89 LEU A O 1
ATOM 703 N N . GLN A 1 90 ? 3.156 14.498 0.055 1.00 89.62 90 GLN A N 1
ATOM 704 C CA . GLN A 1 90 ? 2.975 15.429 -1.057 1.00 89.62 90 GLN A CA 1
ATOM 705 C C . GLN A 1 90 ? 4.339 15.947 -1.499 1.00 89.62 90 GLN A C 1
ATOM 707 O O . GLN A 1 90 ? 5.170 16.293 -0.663 1.00 89.62 90 GLN A O 1
ATOM 712 N N . ASN A 1 91 ? 4.590 15.983 -2.805 1.00 85.00 91 ASN A N 1
ATOM 713 C CA . ASN A 1 91 ? 5.793 16.595 -3.356 1.00 85.00 91 ASN A CA 1
ATOM 714 C C . ASN A 1 91 ? 5.604 16.968 -4.835 1.00 85.00 91 ASN A C 1
ATOM 716 O O . ASN A 1 91 ? 4.563 16.722 -5.445 1.00 85.00 91 ASN A O 1
ATOM 720 N N . MET A 1 92 ? 6.653 17.541 -5.424 1.00 80.19 92 MET A N 1
ATOM 721 C CA . MET A 1 92 ? 6.655 17.988 -6.819 1.00 80.19 92 MET A CA 1
ATOM 722 C C . MET A 1 92 ? 6.681 16.851 -7.857 1.00 80.19 92 MET A C 1
ATOM 724 O O . MET A 1 92 ? 6.442 17.118 -9.031 1.00 80.19 92 MET A O 1
ATOM 728 N N . ALA A 1 93 ? 6.966 15.604 -7.463 1.00 75.75 93 ALA A N 1
ATOM 729 C CA . ALA A 1 93 ? 6.948 14.431 -8.349 1.00 75.75 93 ALA A CA 1
ATOM 730 C C . ALA A 1 93 ? 5.567 13.760 -8.440 1.00 75.75 93 ALA A C 1
ATOM 732 O O . ALA A 1 93 ? 5.408 12.755 -9.133 1.00 75.75 93 ALA A O 1
ATOM 733 N N . GLY A 1 94 ? 4.570 14.317 -7.754 1.00 77.56 94 GLY A N 1
ATOM 734 C CA . GLY A 1 94 ? 3.234 13.757 -7.645 1.00 77.56 94 GLY A CA 1
ATOM 735 C C . GLY A 1 94 ? 2.939 13.321 -6.217 1.00 77.56 94 GLY A C 1
ATOM 736 O O . GLY A 1 94 ? 3.785 12.791 -5.497 1.00 77.56 94 GLY A O 1
ATOM 737 N N . ASN A 1 95 ? 1.704 13.556 -5.795 1.00 89.38 95 ASN A N 1
ATOM 738 C CA . ASN A 1 95 ? 1.275 13.210 -4.450 1.00 89.38 95 ASN A CA 1
ATOM 739 C C . ASN A 1 95 ? 1.135 11.690 -4.286 1.00 89.38 95 ASN A C 1
ATOM 741 O O . ASN A 1 95 ? 0.909 10.959 -5.254 1.00 89.38 95 ASN A O 1
ATOM 745 N N . ALA A 1 96 ? 1.236 11.221 -3.044 1.00 94.44 96 ALA A N 1
ATOM 746 C CA . ALA A 1 96 ? 1.182 9.805 -2.726 1.00 94.44 96 ALA A CA 1
ATOM 747 C C . ALA A 1 96 ? -0.121 9.149 -3.205 1.00 94.44 96 ALA A C 1
ATOM 749 O O . ALA A 1 96 ? -1.214 9.716 -3.111 1.00 94.44 96 ALA A O 1
ATOM 750 N N . GLN A 1 97 ? 0.009 7.916 -3.677 1.00 95.75 97 GLN A N 1
ATOM 751 C CA . GLN A 1 97 ? -1.082 7.035 -4.058 1.00 95.75 97 GLN A CA 1
ATOM 752 C C . GLN A 1 97 ? -1.212 5.937 -3.004 1.00 95.75 97 GLN A C 1
ATOM 754 O O . GLN A 1 97 ? -0.235 5.282 -2.638 1.00 95.75 97 GLN A O 1
ATOM 759 N N . LEU A 1 98 ? -2.424 5.764 -2.488 1.00 97.38 98 LEU A N 1
ATOM 760 C CA . LEU A 1 98 ? -2.763 4.796 -1.460 1.00 97.38 98 LEU A CA 1
ATOM 761 C C . LEU A 1 98 ? -3.685 3.736 -2.045 1.00 97.38 98 LEU A C 1
ATOM 763 O O . LEU A 1 98 ? -4.686 4.044 -2.703 1.00 97.38 98 LEU A O 1
ATOM 767 N N . TYR A 1 99 ? -3.394 2.484 -1.721 1.00 98.06 99 TYR A N 1
ATOM 768 C CA . TYR A 1 99 ? -4.155 1.327 -2.163 1.00 98.06 99 TYR A CA 1
ATOM 769 C C . TYR A 1 99 ? -4.376 0.346 -1.021 1.00 98.06 99 TYR A C 1
ATOM 771 O O . TYR A 1 99 ? -3.719 0.406 0.016 1.00 98.06 99 TYR A O 1
ATOM 779 N N . ARG A 1 100 ? -5.272 -0.614 -1.253 1.00 97.81 100 ARG A N 1
ATOM 780 C CA . ARG A 1 100 ? -5.411 -1.803 -0.414 1.00 97.81 100 ARG A CA 1
ATOM 781 C C . ARG A 1 100 ? -5.357 -3.097 -1.205 1.00 97.81 100 ARG A C 1
ATOM 783 O O . ARG A 1 100 ? -5.860 -3.171 -2.330 1.00 97.81 100 ARG A O 1
ATOM 790 N N . ALA A 1 101 ? -4.846 -4.128 -0.551 1.00 96.88 101 ALA A N 1
ATOM 791 C CA . ALA A 1 101 ? -4.917 -5.527 -0.953 1.00 96.88 101 ALA A CA 1
ATOM 792 C C . ALA A 1 101 ? -4.696 -6.407 0.287 1.00 96.88 101 ALA A C 1
ATOM 794 O O . ALA A 1 101 ? -4.236 -5.912 1.298 1.00 96.88 101 ALA A O 1
ATOM 795 N N . ASP A 1 102 ? -5.037 -7.692 0.230 1.00 97.25 102 ASP A N 1
ATOM 796 C CA . ASP A 1 102 ? -4.631 -8.670 1.258 1.00 97.25 102 ASP A CA 1
ATOM 797 C C . ASP A 1 102 ? -3.269 -9.235 0.835 1.00 97.25 102 ASP A C 1
ATOM 799 O O . ASP A 1 102 ? -3.222 -10.096 -0.043 1.00 97.25 102 ASP A O 1
ATOM 803 N N . LEU A 1 103 ? -2.166 -8.634 1.278 1.00 96.88 103 LEU A N 1
ATOM 804 C CA . LEU A 1 103 ? -0.831 -8.903 0.737 1.00 96.88 103 LEU A CA 1
ATOM 805 C C . LEU A 1 103 ? -0.286 -10.248 1.213 1.00 96.88 103 LEU A C 1
ATOM 807 O O . LEU A 1 103 ? 0.386 -10.926 0.438 1.00 96.88 103 LEU A O 1
ATOM 811 N N . ASP A 1 104 ? -0.594 -10.641 2.446 1.00 95.44 104 ASP A N 1
ATOM 812 C CA . ASP A 1 104 ? -0.096 -11.857 3.095 1.00 95.44 104 ASP A CA 1
ATOM 813 C C . ASP A 1 104 ? -1.150 -12.978 3.184 1.00 95.44 104 ASP A C 1
ATOM 815 O O . ASP A 1 104 ? -0.910 -14.011 3.812 1.00 95.44 104 ASP A O 1
ATOM 819 N N . ARG A 1 105 ? -2.304 -12.794 2.529 1.00 94.81 105 ARG A N 1
ATOM 820 C CA . ARG A 1 105 ? -3.423 -13.746 2.447 1.00 94.81 105 ARG A CA 1
ATOM 821 C C . ARG A 1 105 ? -3.980 -14.145 3.815 1.00 94.81 105 ARG A C 1
ATOM 823 O O . ARG A 1 105 ? -4.440 -15.272 4.016 1.00 94.81 105 ARG A O 1
ATOM 830 N N . ASN A 1 106 ? -3.969 -13.228 4.771 1.00 95.31 106 ASN A N 1
ATOM 831 C CA . ASN A 1 106 ? -4.473 -13.495 6.111 1.00 95.31 106 ASN A CA 1
ATOM 832 C C . ASN A 1 106 ? -5.956 -13.103 6.299 1.00 95.31 106 ASN A C 1
ATOM 834 O O . ASN A 1 106 ? -6.524 -13.315 7.376 1.00 95.31 106 ASN A O 1
ATOM 838 N N . GLY A 1 107 ? -6.593 -12.570 5.248 1.00 96.12 107 GLY A N 1
ATOM 839 C CA . GLY A 1 107 ? -7.991 -12.142 5.233 1.00 96.12 107 GLY A CA 1
ATOM 840 C C . GLY A 1 107 ? -8.221 -10.711 5.726 1.00 96.12 107 GLY A C 1
ATOM 841 O O . GLY A 1 107 ? -9.364 -10.244 5.725 1.00 96.12 107 GLY A O 1
ATOM 842 N N . ILE A 1 108 ? -7.169 -10.000 6.134 1.00 98.06 108 ILE A N 1
ATOM 843 C CA . ILE A 1 108 ? -7.193 -8.577 6.469 1.00 98.06 108 ILE A CA 1
ATOM 844 C C . ILE A 1 108 ? -6.758 -7.791 5.229 1.00 98.06 108 ILE A C 1
ATOM 846 O O . ILE A 1 108 ? -6.013 -8.259 4.379 1.00 98.06 108 ILE A O 1
ATOM 850 N N . GLN A 1 109 ? -7.323 -6.603 5.048 1.00 98.31 109 GLN A N 1
ATOM 851 C CA . GLN A 1 109 ? -6.907 -5.716 3.968 1.00 98.31 109 GLN A CA 1
ATOM 852 C C . GLN A 1 109 ? -5.776 -4.825 4.469 1.00 98.31 109 GLN A C 1
ATOM 854 O O . GLN A 1 109 ? -5.970 -4.043 5.399 1.00 98.31 109 GLN A O 1
ATOM 859 N N . ASP A 1 110 ? -4.636 -4.923 3.815 1.00 98.56 110 ASP A N 1
ATOM 860 C CA . ASP A 1 110 ? -3.426 -4.168 4.091 1.00 98.56 110 ASP A CA 1
ATOM 861 C C . ASP A 1 110 ? -3.425 -2.838 3.339 1.00 98.56 110 ASP A C 1
ATOM 863 O O . ASP A 1 110 ? -4.269 -2.588 2.467 1.00 98.56 110 ASP A O 1
ATOM 867 N N . LEU A 1 111 ? -2.475 -1.975 3.690 1.00 98.50 111 LEU A N 1
ATOM 868 C CA . LEU A 1 111 ? -2.290 -0.673 3.067 1.00 98.50 111 LEU A CA 1
ATOM 869 C C . LEU A 1 111 ? -0.971 -0.635 2.294 1.00 98.50 111 LEU A C 1
ATOM 871 O O . LEU A 1 111 ? 0.074 -1.034 2.804 1.00 98.50 111 LEU A O 1
ATOM 875 N N . VAL A 1 112 ? -1.032 -0.095 1.081 1.00 98.31 112 VAL A N 1
ATOM 876 C CA . VAL A 1 112 ? 0.137 0.227 0.259 1.00 98.31 112 VAL A CA 1
ATOM 877 C C . VAL A 1 112 ? 0.151 1.731 0.041 1.00 98.31 112 VAL A C 1
ATOM 879 O O . VAL A 1 112 ? -0.864 2.288 -0.382 1.00 98.31 112 VAL A O 1
ATOM 882 N N . ILE A 1 113 ? 1.281 2.379 0.312 1.00 97.69 113 ILE A N 1
ATOM 883 C CA . ILE A 1 113 ? 1.513 3.788 -0.014 1.00 97.69 113 ILE A CA 1
ATOM 884 C C . ILE A 1 113 ? 2.698 3.862 -0.958 1.00 97.69 113 ILE A C 1
ATOM 886 O O . ILE A 1 113 ? 3.775 3.376 -0.628 1.00 97.69 113 ILE A O 1
ATOM 890 N N . TRP A 1 114 ? 2.504 4.501 -2.102 1.00 96.56 114 TRP A N 1
ATOM 891 C CA . TRP A 1 114 ? 3.565 4.811 -3.046 1.00 96.56 114 TRP A CA 1
ATOM 892 C C . TRP A 1 114 ? 3.639 6.316 -3.256 1.00 96.56 114 TRP A C 1
ATOM 894 O O . TRP A 1 114 ? 2.609 6.979 -3.382 1.00 96.56 114 TRP A O 1
ATOM 904 N N . ARG A 1 115 ? 4.847 6.866 -3.323 1.00 93.69 115 ARG A N 1
ATOM 905 C CA . ARG A 1 115 ? 5.074 8.274 -3.653 1.00 93.69 115 ARG A CA 1
ATOM 906 C C . ARG A 1 115 ? 6.380 8.402 -4.423 1.00 93.69 115 ARG A C 1
ATOM 908 O O . ARG A 1 115 ? 7.442 8.145 -3.861 1.00 93.69 115 ARG A O 1
ATOM 915 N N . GLY A 1 116 ? 6.320 8.854 -5.672 1.00 90.44 116 GLY A N 1
ATOM 916 C CA . GLY A 1 116 ? 7.523 9.218 -6.425 1.00 90.44 116 GLY A CA 1
ATOM 917 C C . GLY A 1 116 ? 8.357 10.252 -5.666 1.00 90.44 116 GLY A C 1
ATOM 918 O O . GLY A 1 116 ? 7.811 11.074 -4.931 1.00 90.44 116 GLY A O 1
ATOM 919 N N . ILE A 1 117 ? 9.679 10.211 -5.792 1.00 85.31 117 ILE A N 1
ATOM 920 C CA . ILE A 1 117 ? 10.573 11.197 -5.178 1.00 85.31 117 ILE A CA 1
ATOM 921 C C . ILE A 1 117 ? 10.992 12.203 -6.248 1.00 85.31 117 ILE A C 1
ATOM 923 O O . ILE A 1 117 ? 11.363 11.845 -7.364 1.00 85.31 117 ILE A O 1
ATOM 927 N N . SER A 1 118 ? 10.923 13.492 -5.912 1.00 73.12 118 SER A N 1
ATOM 928 C CA . SER A 1 118 ? 11.389 14.558 -6.796 1.00 73.12 118 SER A CA 1
ATOM 929 C C . SER A 1 118 ? 12.912 14.535 -6.892 1.00 73.12 118 SER A C 1
ATOM 931 O O . SER A 1 118 ? 13.599 14.885 -5.934 1.00 73.12 118 SER A O 1
ATOM 933 N N . GLY A 1 119 ? 13.431 14.153 -8.058 1.00 67.19 119 GLY A N 1
ATOM 934 C CA . GLY A 1 119 ? 14.852 14.184 -8.386 1.00 67.19 119 GLY A CA 1
ATOM 935 C C . GLY A 1 119 ? 15.076 14.466 -9.872 1.00 67.19 119 GLY A C 1
ATOM 936 O O . GLY A 1 119 ? 14.258 14.101 -10.709 1.00 67.19 119 GLY A O 1
ATOM 937 N N . ASN A 1 120 ? 16.201 15.106 -10.204 1.00 56.00 120 ASN A N 1
ATOM 938 C CA . ASN A 1 120 ? 16.580 15.471 -11.580 1.00 56.00 120 ASN A CA 1
ATOM 939 C C . ASN A 1 120 ? 17.471 14.404 -12.262 1.00 56.00 120 ASN A C 1
ATOM 941 O O . ASN A 1 120 ? 18.275 14.730 -13.134 1.00 56.00 120 ASN A O 1
ATOM 945 N N . GLY A 1 121 ? 17.393 13.143 -11.821 1.00 62.97 121 GLY A N 1
ATOM 946 C CA . GLY A 1 121 ? 18.213 12.033 -12.324 1.00 62.97 121 GLY A CA 1
ATOM 947 C C . GLY A 1 121 ? 17.518 11.198 -13.406 1.00 62.97 121 GLY A C 1
ATOM 948 O O . GLY A 1 121 ? 16.305 11.265 -13.567 1.00 62.97 121 GLY A O 1
ATOM 949 N N . LEU A 1 122 ? 18.288 10.368 -14.124 1.00 62.72 122 LEU A N 1
ATOM 950 C CA . LEU A 1 122 ? 17.779 9.468 -15.178 1.00 62.72 122 LEU A CA 1
ATOM 951 C C . LEU A 1 122 ? 16.902 8.317 -14.650 1.00 62.72 122 LEU A C 1
ATOM 953 O O . LEU A 1 122 ? 16.209 7.672 -15.429 1.00 62.72 122 LEU A O 1
ATOM 957 N N . ALA A 1 123 ? 16.926 8.066 -13.342 1.00 69.38 123 ALA A N 1
ATOM 958 C CA . ALA A 1 123 ? 16.090 7.082 -12.675 1.00 69.38 123 ALA A CA 1
ATOM 959 C C . ALA A 1 123 ? 15.607 7.695 -11.346 1.00 69.38 123 ALA A C 1
ATOM 961 O O . ALA A 1 123 ? 16.339 7.666 -10.358 1.00 69.38 123 ALA A O 1
ATOM 962 N N . PRO A 1 124 ? 14.442 8.362 -11.313 1.00 75.19 124 PRO A N 1
ATOM 963 C CA . PRO A 1 124 ? 13.865 8.820 -10.057 1.00 75.19 124 PRO A CA 1
ATOM 964 C C . PRO A 1 124 ? 13.378 7.606 -9.260 1.00 75.19 124 PRO A C 1
ATOM 966 O O . PRO A 1 124 ? 12.692 6.734 -9.794 1.00 75.19 124 PRO A O 1
ATOM 969 N N . ASN A 1 125 ? 13.750 7.541 -7.985 1.00 85.81 125 ASN A N 1
ATOM 970 C CA . ASN A 1 125 ? 13.241 6.532 -7.069 1.00 85.81 125 ASN A CA 1
ATOM 971 C C . ASN A 1 125 ? 11.850 6.925 -6.541 1.00 85.81 125 ASN A C 1
ATOM 973 O O . ASN A 1 125 ? 11.324 8.017 -6.778 1.00 85.81 125 ASN A O 1
ATOM 977 N N . ALA A 1 126 ? 11.240 6.005 -5.817 1.00 90.94 126 ALA A N 1
ATOM 978 C CA . ALA A 1 126 ? 9.965 6.158 -5.163 1.00 90.94 126 ALA A CA 1
ATOM 979 C C . ALA A 1 126 ? 10.055 5.630 -3.735 1.00 90.94 126 ALA A C 1
ATOM 981 O O . ALA A 1 126 ? 10.766 4.673 -3.432 1.00 90.94 126 ALA A O 1
ATOM 982 N N . PHE A 1 127 ? 9.273 6.264 -2.881 1.00 92.44 127 PHE A N 1
ATOM 983 C CA . PHE A 1 127 ? 9.017 5.839 -1.524 1.00 92.44 127 PHE A CA 1
ATOM 984 C C . PHE A 1 127 ? 7.866 4.835 -1.521 1.00 92.44 127 PHE A C 1
ATOM 986 O O . PHE A 1 127 ? 6.799 5.118 -2.078 1.00 92.44 127 PHE A O 1
ATOM 993 N N . LEU A 1 128 ? 8.068 3.689 -0.877 1.00 95.88 128 LEU A N 1
ATOM 994 C CA . LEU A 1 128 ? 7.064 2.644 -0.721 1.00 95.88 128 LEU A CA 1
ATOM 995 C C . LEU A 1 128 ? 6.895 2.292 0.757 1.00 95.88 128 LEU A C 1
ATOM 997 O O . LEU A 1 128 ? 7.862 1.961 1.441 1.00 95.88 128 LEU A O 1
ATOM 1001 N N . ILE A 1 129 ? 5.648 2.295 1.226 1.00 97.75 129 ILE A N 1
ATOM 1002 C CA . ILE A 1 129 ? 5.250 1.677 2.492 1.00 97.75 129 ILE A CA 1
ATOM 1003 C C . ILE A 1 129 ? 4.320 0.510 2.188 1.00 97.75 129 ILE A C 1
ATOM 1005 O O . ILE A 1 129 ? 3.281 0.680 1.544 1.00 97.75 129 ILE A O 1
ATOM 1009 N N . LEU A 1 130 ? 4.658 -0.655 2.734 1.00 98.12 130 LEU A N 1
ATOM 1010 C CA . LEU A 1 130 ? 3.767 -1.803 2.848 1.00 98.12 130 LEU A CA 1
ATOM 1011 C C . LEU A 1 130 ? 3.415 -1.969 4.326 1.00 98.12 130 LEU A C 1
ATOM 1013 O O . LEU A 1 130 ? 4.283 -2.237 5.155 1.00 98.12 130 LEU A O 1
ATOM 1017 N N . MET A 1 131 ? 2.144 -1.786 4.668 1.00 98.44 131 MET A N 1
ATOM 1018 C CA . MET A 1 131 ? 1.648 -1.978 6.027 1.00 98.44 131 MET A CA 1
ATOM 1019 C C . MET A 1 131 ? 0.668 -3.141 6.039 1.00 98.44 131 MET A C 1
ATOM 1021 O O . MET A 1 131 ? -0.494 -2.976 5.659 1.00 98.44 131 MET A O 1
ATOM 1025 N N . THR A 1 132 ? 1.141 -4.293 6.509 1.00 98.31 132 THR A N 1
ATOM 1026 C CA . THR A 1 132 ? 0.291 -5.452 6.780 1.00 98.31 132 THR A CA 1
ATOM 1027 C C . THR A 1 132 ? -0.229 -5.426 8.209 1.00 98.31 132 THR A C 1
ATOM 1029 O O . THR A 1 132 ? 0.245 -4.653 9.047 1.00 98.31 132 THR A O 1
ATOM 1032 N N . PHE A 1 133 ? -1.216 -6.262 8.516 1.00 98.50 133 PHE A N 1
ATOM 1033 C CA . PHE A 1 133 ? -1.741 -6.397 9.873 1.00 98.50 133 PHE A CA 1
ATOM 1034 C C . PHE A 1 133 ? -1.640 -7.831 10.354 1.00 98.50 133 PHE A C 1
ATOM 1036 O O . PHE A 1 133 ? -2.149 -8.737 9.707 1.00 98.50 133 PHE A O 1
ATOM 1043 N N . ASN A 1 134 ? -1.072 -8.046 11.539 1.00 97.06 134 ASN A N 1
ATOM 1044 C CA . ASN A 1 134 ? -1.105 -9.372 12.148 1.00 97.06 134 ASN A CA 1
ATOM 1045 C C . ASN A 1 134 ? -2.536 -9.770 12.569 1.00 97.06 134 ASN A C 1
ATOM 1047 O O . ASN A 1 134 ? -3.470 -8.966 12.541 1.00 97.06 134 ASN A O 1
ATOM 1051 N N . GLN A 1 135 ? -2.717 -11.005 13.043 1.00 96.19 135 GLN A N 1
ATOM 1052 C CA . GLN A 1 135 ? -4.037 -11.524 13.432 1.00 96.19 135 GLN A CA 1
ATOM 1053 C C . GLN A 1 135 ? -4.737 -10.705 14.531 1.00 96.19 135 GLN A C 1
ATOM 1055 O O . GLN A 1 135 ? -5.968 -10.632 14.562 1.00 96.19 135 GLN A O 1
ATOM 1060 N N . GLN A 1 136 ? -3.980 -10.046 15.412 1.00 97.38 136 GLN A N 1
ATOM 1061 C CA . GLN A 1 136 ? -4.533 -9.146 16.427 1.00 97.38 136 GLN A CA 1
ATOM 1062 C C . GLN A 1 136 ? -4.972 -7.797 15.838 1.00 97.38 136 GLN A C 1
ATOM 1064 O O . GLN A 1 136 ? -5.726 -7.079 16.488 1.00 97.38 136 GLN A O 1
ATOM 1069 N N . GLY A 1 137 ? -4.559 -7.462 14.615 1.00 97.69 137 GLY A N 1
ATOM 1070 C CA . GLY A 1 137 ? -4.819 -6.184 13.957 1.00 97.69 137 GLY A CA 1
ATOM 1071 C C . GLY A 1 137 ? -3.764 -5.119 14.250 1.00 97.69 137 GLY A C 1
ATOM 1072 O O . GLY A 1 137 ? -4.067 -3.929 14.167 1.00 97.69 137 GLY A O 1
ATOM 1073 N N . ARG A 1 138 ? -2.548 -5.525 14.638 1.00 98.31 138 ARG A N 1
ATOM 1074 C CA . ARG A 1 138 ? -1.409 -4.615 14.826 1.00 98.31 138 ARG A CA 1
ATOM 1075 C C . ARG A 1 138 ? -0.654 -4.453 13.507 1.00 98.31 138 ARG A C 1
ATOM 1077 O O . ARG A 1 138 ? -0.423 -5.470 12.851 1.00 98.31 138 ARG A O 1
ATOM 1084 N N . PRO A 1 139 ? -0.255 -3.224 13.144 1.00 98.25 139 PRO A N 1
ATOM 1085 C CA . PRO A 1 139 ? 0.475 -2.993 11.910 1.00 98.25 139 PRO A CA 1
ATOM 1086 C C . PRO A 1 139 ? 1.885 -3.593 11.979 1.00 98.25 139 PRO A C 1
ATOM 1088 O O . PRO A 1 139 ? 2.576 -3.475 12.995 1.00 98.25 139 PRO A O 1
ATOM 1091 N N . CYS A 1 140 ? 2.306 -4.190 10.871 1.00 97.69 140 CYS A N 1
ATOM 1092 C CA . CYS A 1 140 ? 3.667 -4.592 10.555 1.00 97.69 140 CYS A CA 1
ATOM 1093 C C . CYS A 1 140 ? 4.087 -3.777 9.329 1.00 97.69 140 CYS A C 1
ATOM 1095 O O . CYS A 1 140 ? 3.457 -3.869 8.279 1.00 97.69 140 CYS A O 1
ATOM 1097 N N . VAL A 1 141 ? 5.095 -2.920 9.486 1.00 97.38 141 VAL A N 1
ATOM 1098 C CA . VAL A 1 141 ? 5.426 -1.890 8.495 1.00 97.38 141 VAL A CA 1
ATOM 1099 C C . VAL A 1 141 ? 6.771 -2.203 7.870 1.00 97.38 141 VAL A C 1
ATOM 1101 O O . VAL A 1 141 ? 7.770 -2.337 8.574 1.00 97.38 141 VAL A O 1
ATOM 1104 N N . PHE A 1 142 ? 6.779 -2.284 6.548 1.00 96.00 142 PHE A N 1
ATOM 1105 C CA . PHE A 1 142 ? 7.974 -2.247 5.727 1.00 96.00 142 PHE A CA 1
ATOM 1106 C C . PHE A 1 142 ? 7.999 -0.919 4.973 1.00 96.00 142 PHE A C 1
ATOM 1108 O O . PHE A 1 142 ? 6.980 -0.492 4.428 1.00 96.00 142 PHE A O 1
ATOM 1115 N N . GLN A 1 143 ? 9.161 -0.279 4.947 1.00 94.44 143 GLN A N 1
ATOM 1116 C CA . GLN A 1 143 ? 9.382 0.978 4.250 1.00 94.44 143 GLN A CA 1
ATOM 1117 C C . GLN A 1 143 ? 10.689 0.887 3.475 1.00 94.44 143 GLN A C 1
ATOM 1119 O O . GLN A 1 143 ? 11.690 0.416 4.016 1.00 94.44 143 GLN A O 1
ATOM 1124 N N . SER A 1 144 ? 10.673 1.356 2.232 1.00 91.25 144 SER A N 1
ATOM 1125 C CA . SER A 1 144 ? 11.854 1.382 1.380 1.00 91.25 144 SER A CA 1
ATOM 1126 C C . SER A 1 144 ? 11.804 2.542 0.394 1.00 91.25 144 SER A C 1
ATOM 1128 O O . SER A 1 144 ? 10.727 2.952 -0.047 1.00 91.25 144 SER A O 1
ATOM 1130 N N . ASP A 1 145 ? 12.988 3.025 0.033 1.00 89.44 145 ASP A N 1
ATOM 1131 C CA . ASP A 1 145 ? 13.206 3.885 -1.121 1.00 89.44 145 ASP A CA 1
ATOM 1132 C C . ASP A 1 145 ? 13.839 3.037 -2.225 1.00 89.44 145 ASP A C 1
ATOM 1134 O O . ASP A 1 145 ? 14.931 2.497 -2.062 1.00 89.44 145 ASP A O 1
ATOM 1138 N N . GLY A 1 146 ? 13.157 2.923 -3.358 1.00 88.69 146 GLY A N 1
ATOM 1139 C CA . GLY A 1 146 ? 13.576 2.051 -4.451 1.00 88.69 146 GLY A CA 1
ATOM 1140 C C . GLY A 1 146 ? 12.964 2.475 -5.775 1.00 88.69 146 GLY A C 1
ATOM 1141 O O . GLY A 1 146 ? 12.259 3.478 -5.862 1.00 88.69 146 GLY A O 1
ATOM 1142 N N . PHE A 1 147 ? 13.237 1.740 -6.842 1.00 89.12 147 PHE A N 1
ATOM 1143 C CA . PHE A 1 147 ? 12.782 2.112 -8.187 1.00 89.12 147 PHE A CA 1
ATOM 1144 C C . PHE A 1 147 ? 11.420 1.495 -8.509 1.00 89.12 147 PHE A C 1
ATOM 1146 O O . PHE A 1 147 ? 11.302 0.670 -9.408 1.00 89.12 147 PHE A O 1
ATOM 1153 N N . TYR A 1 148 ? 10.395 1.895 -7.750 1.00 90.38 148 TYR A N 1
ATOM 1154 C CA . TYR A 1 148 ? 9.046 1.340 -7.872 1.00 90.38 148 TYR A CA 1
ATOM 1155 C C . TYR A 1 148 ? 8.174 2.121 -8.852 1.00 90.38 148 TYR A C 1
ATOM 1157 O O . TYR A 1 148 ? 8.076 3.349 -8.764 1.00 90.38 148 TYR A O 1
ATOM 1165 N N . THR A 1 149 ? 7.447 1.409 -9.710 1.00 88.25 149 THR A N 1
ATOM 1166 C CA . THR A 1 149 ? 6.571 2.006 -10.725 1.00 88.25 149 THR A CA 1
ATOM 1167 C C . THR A 1 149 ? 5.100 1.859 -10.344 1.00 88.25 149 THR A C 1
ATOM 1169 O O . THR A 1 149 ? 4.592 0.750 -10.183 1.00 88.25 149 THR A O 1
ATOM 1172 N N . ALA A 1 150 ? 4.391 2.985 -10.240 1.00 88.31 150 ALA A N 1
ATOM 1173 C CA . ALA A 1 150 ? 2.934 2.990 -10.152 1.00 88.31 150 ALA A CA 1
ATOM 1174 C C . ALA A 1 150 ? 2.302 2.956 -11.555 1.00 88.31 150 ALA A C 1
ATOM 1176 O O . ALA A 1 150 ? 2.721 3.680 -12.457 1.00 88.31 150 ALA A O 1
ATOM 1177 N N . SER A 1 151 ? 1.262 2.143 -11.718 1.00 85.25 151 SER A N 1
ATOM 1178 C CA . SER A 1 151 ? 0.453 1.999 -12.928 1.00 85.25 151 SER A CA 1
ATOM 1179 C C . SER A 1 151 ? -1.040 2.091 -12.603 1.00 85.25 151 SER A C 1
ATOM 1181 O O . SER A 1 151 ? -1.446 2.194 -11.443 1.00 85.25 151 SER A O 1
ATOM 1183 N N . GLU A 1 152 ? -1.895 2.005 -13.625 1.00 77.25 152 GLU A N 1
ATOM 1184 C CA . GLU A 1 152 ? -3.357 2.005 -13.447 1.00 77.25 152 GLU A CA 1
ATOM 1185 C C . GLU A 1 152 ? -3.855 0.877 -12.525 1.00 77.25 152 GLU A C 1
ATOM 1187 O O . GLU A 1 152 ? -4.905 1.000 -11.894 1.00 77.25 152 GLU A O 1
ATOM 1192 N N . THR A 1 153 ? -3.104 -0.224 -12.433 1.00 77.94 153 THR A N 1
ATOM 1193 C CA . THR A 1 153 ? -3.494 -1.420 -11.668 1.00 77.94 153 THR A CA 1
ATOM 1194 C C . THR A 1 153 ? -2.884 -1.506 -10.267 1.00 77.94 153 THR A C 1
ATOM 1196 O O . THR A 1 153 ? -3.216 -2.431 -9.519 1.00 77.94 153 THR A O 1
ATOM 1199 N N . GLY A 1 154 ? -2.023 -0.556 -9.889 1.00 89.19 154 GLY A N 1
ATOM 1200 C CA . GLY A 1 154 ? -1.316 -0.563 -8.611 1.00 89.19 154 GLY A CA 1
ATOM 1201 C C . GLY A 1 154 ? 0.178 -0.315 -8.768 1.00 89.19 154 GLY A C 1
ATOM 1202 O O . GLY A 1 154 ? 0.578 0.561 -9.522 1.00 89.19 154 GLY A O 1
ATOM 1203 N N . ILE A 1 155 ? 0.992 -1.079 -8.041 1.00 93.69 155 ILE A N 1
ATOM 1204 C CA . ILE A 1 155 ? 2.456 -1.007 -8.103 1.00 93.69 155 ILE A CA 1
ATOM 1205 C C . ILE A 1 155 ? 2.956 -2.223 -8.872 1.00 93.69 155 ILE A C 1
ATOM 1207 O O . ILE A 1 155 ? 2.654 -3.355 -8.493 1.00 93.69 155 ILE A O 1
ATOM 1211 N N . ASP A 1 156 ? 3.695 -1.985 -9.949 1.00 91.75 156 ASP A N 1
ATOM 1212 C CA . ASP A 1 156 ? 4.125 -3.024 -10.891 1.00 91.75 156 ASP A CA 1
ATOM 1213 C C . ASP A 1 156 ? 5.103 -4.027 -10.268 1.00 91.75 156 ASP A C 1
ATOM 1215 O O . ASP A 1 156 ? 5.166 -5.179 -10.691 1.00 91.75 156 ASP A O 1
ATOM 1219 N N . ASP A 1 157 ? 5.802 -3.601 -9.220 1.00 92.88 157 ASP A 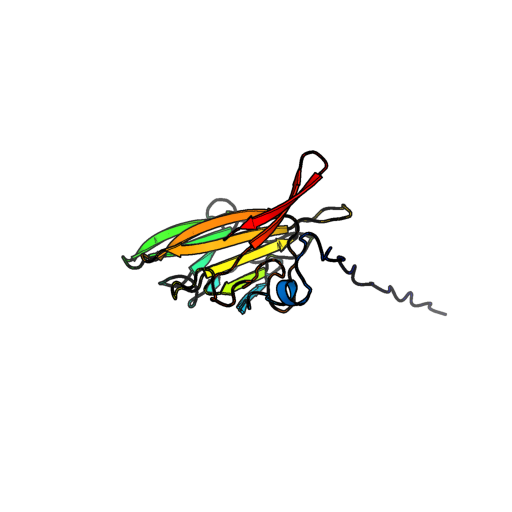N 1
ATOM 1220 C CA . ASP A 1 157 ? 6.809 -4.369 -8.492 1.00 92.88 157 ASP A CA 1
ATOM 1221 C C . ASP A 1 157 ? 6.220 -5.284 -7.405 1.00 92.88 157 ASP A C 1
ATOM 1223 O O . ASP A 1 157 ? 6.937 -6.072 -6.786 1.00 92.88 157 ASP A O 1
ATOM 1227 N N . LEU A 1 158 ? 4.905 -5.208 -7.169 1.00 95.12 158 LEU A N 1
ATOM 1228 C CA . LEU A 1 158 ? 4.181 -6.137 -6.305 1.00 95.12 158 LEU A CA 1
ATOM 1229 C C . LEU A 1 158 ? 3.580 -7.257 -7.155 1.00 95.12 158 LEU A C 1
ATOM 1231 O O . LEU A 1 158 ? 2.708 -7.018 -7.990 1.00 95.12 158 LEU A O 1
ATOM 1235 N N . LEU A 1 159 ? 4.016 -8.493 -6.921 1.00 94.25 159 LEU A N 1
ATOM 1236 C CA . LEU A 1 159 ? 3.723 -9.654 -7.766 1.00 94.25 159 LEU A CA 1
ATOM 1237 C C . LEU A 1 159 ? 3.070 -10.792 -6.965 1.00 94.25 159 LEU A C 1
ATOM 1239 O O . LEU A 1 159 ? 3.304 -10.932 -5.774 1.00 94.25 159 LEU A O 1
ATOM 1243 N N . ASP A 1 160 ? 2.277 -11.644 -7.614 1.00 93.50 160 ASP A N 1
ATOM 1244 C CA . ASP A 1 160 ? 1.806 -12.940 -7.091 1.00 93.50 160 ASP A CA 1
ATOM 1245 C C . ASP A 1 160 ? 2.406 -14.061 -7.953 1.00 93.50 160 ASP A C 1
ATOM 1247 O O . ASP A 1 160 ? 1.742 -14.706 -8.775 1.00 93.50 160 ASP A O 1
ATOM 1251 N N . LEU A 1 161 ? 3.719 -14.254 -7.811 1.00 91.75 161 LEU A N 1
ATOM 1252 C CA . LEU A 1 161 ? 4.496 -15.159 -8.658 1.00 91.75 161 LEU A CA 1
ATOM 1253 C C . LEU A 1 161 ? 4.028 -16.607 -8.506 1.00 91.75 161 LEU A C 1
ATOM 1255 O O . LEU A 1 161 ? 3.987 -17.357 -9.484 1.00 91.75 161 LEU A O 1
ATOM 1259 N N . GLN A 1 162 ? 3.628 -16.990 -7.293 1.00 90.12 162 GLN A N 1
ATOM 1260 C CA . GLN A 1 162 ? 3.199 -18.349 -6.958 1.00 90.12 162 GLN A CA 1
ATOM 1261 C C . GLN A 1 162 ? 1.709 -18.606 -7.225 1.00 90.12 162 GLN A C 1
ATOM 1263 O O . GLN A 1 162 ? 1.269 -19.750 -7.103 1.00 90.12 162 GLN A O 1
ATOM 1268 N N . ARG A 1 163 ? 0.930 -17.581 -7.604 1.00 89.31 163 ARG A N 1
ATOM 1269 C CA . ARG A 1 163 ? -0.536 -17.652 -7.786 1.00 89.31 163 AR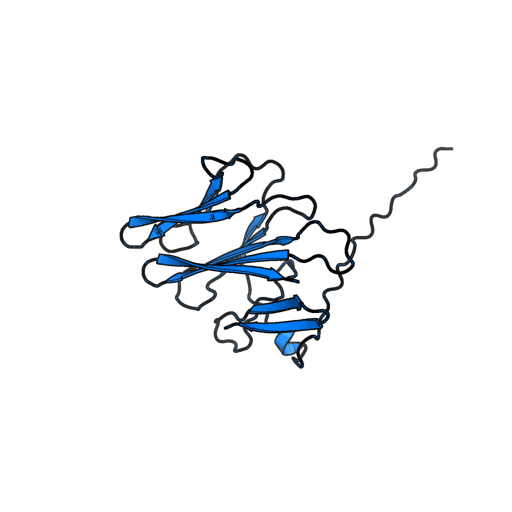G A CA 1
ATOM 1270 C C . ARG A 1 163 ? -1.260 -18.168 -6.549 1.00 89.31 163 ARG A C 1
ATOM 1272 O O . ARG A 1 163 ? -2.280 -18.855 -6.633 1.00 89.31 163 ARG A O 1
ATOM 1279 N N . ASN A 1 164 ? -0.697 -17.869 -5.391 1.00 89.94 164 ASN A N 1
ATOM 1280 C CA . ASN A 1 164 ? -1.227 -18.281 -4.108 1.00 89.94 164 ASN A CA 1
ATOM 1281 C C . ASN A 1 164 ? -1.700 -17.075 -3.302 1.00 89.94 164 ASN A C 1
ATOM 1283 O O . ASN A 1 164 ? -1.971 -17.239 -2.119 1.00 89.94 164 ASN A O 1
ATOM 1287 N N . GLY A 1 165 ? -1.812 -15.891 -3.905 1.00 88.38 165 GLY A N 1
ATOM 1288 C CA . GLY A 1 165 ? -2.312 -14.685 -3.263 1.00 88.38 165 GLY A CA 1
ATOM 1289 C C . GLY A 1 165 ? -1.357 -14.037 -2.264 1.00 88.38 165 GLY A C 1
ATOM 1290 O O . GLY A 1 165 ? -1.690 -12.946 -1.808 1.00 88.38 165 GLY A O 1
ATOM 1291 N N . HIS A 1 166 ? -0.210 -14.653 -1.954 1.00 92.81 166 HIS A N 1
ATOM 1292 C CA . HIS A 1 166 ? 0.861 -14.000 -1.207 1.00 92.81 166 HIS A CA 1
ATOM 1293 C C . HIS A 1 166 ? 1.653 -13.112 -2.158 1.00 92.81 166 HIS A C 1
ATOM 1295 O O . HIS A 1 166 ? 2.134 -13.567 -3.196 1.00 92.81 166 HIS A O 1
ATOM 1301 N N . THR A 1 167 ? 1.789 -11.848 -1.789 1.00 95.62 167 THR A N 1
ATOM 1302 C CA . THR A 1 167 ? 2.503 -10.854 -2.582 1.00 95.62 167 THR A CA 1
ATOM 1303 C C . THR A 1 167 ? 4.005 -10.998 -2.369 1.00 95.62 167 THR A C 1
ATOM 1305 O O . THR A 1 167 ? 4.463 -11.142 -1.242 1.00 95.62 167 THR A O 1
ATOM 1308 N N . GLN A 1 168 ? 4.776 -10.943 -3.448 1.00 94.31 168 GLN A N 1
ATOM 1309 C CA . GLN A 1 168 ? 6.217 -10.733 -3.432 1.00 94.31 168 GLN A CA 1
ATOM 1310 C C . GLN A 1 168 ? 6.521 -9.301 -3.868 1.00 94.31 168 GLN A C 1
ATOM 1312 O O . GLN A 1 168 ? 5.850 -8.772 -4.755 1.00 94.31 168 GLN A O 1
ATOM 1317 N N . LEU A 1 169 ? 7.544 -8.697 -3.270 1.00 94.19 169 LEU A N 1
ATOM 1318 C CA . LEU A 1 169 ? 8.079 -7.409 -3.706 1.00 94.19 169 LEU A CA 1
ATOM 1319 C C . LEU A 1 169 ? 9.362 -7.650 -4.500 1.00 94.19 169 LEU A C 1
ATOM 1321 O O . LEU A 1 169 ? 10.323 -8.214 -3.969 1.00 94.19 169 LEU A O 1
ATOM 1325 N N . LEU A 1 170 ? 9.368 -7.201 -5.751 1.00 92.06 170 LEU A N 1
ATOM 1326 C CA . LEU A 1 170 ? 10.578 -7.026 -6.538 1.00 92.06 170 LEU A CA 1
ATOM 1327 C C . LEU A 1 170 ? 11.217 -5.694 -6.139 1.00 92.06 170 LEU A C 1
ATOM 1329 O O . LEU A 1 170 ? 10.776 -4.629 -6.550 1.00 92.06 170 LEU A O 1
ATOM 1333 N N . ASP A 1 171 ? 12.231 -5.747 -5.288 1.00 90.25 171 ASP A N 1
ATOM 1334 C CA . ASP A 1 171 ? 12.898 -4.555 -4.791 1.00 90.25 171 ASP A CA 1
ATOM 1335 C C . ASP A 1 171 ? 14.142 -4.238 -5.607 1.00 90.25 171 ASP A C 1
ATOM 1337 O O . ASP A 1 171 ? 15.039 -5.072 -5.750 1.00 90.25 171 ASP A O 1
ATOM 1341 N N . MET A 1 172 ? 14.196 -3.012 -6.108 1.00 87.50 172 MET A N 1
ATOM 1342 C CA . MET A 1 172 ? 15.322 -2.499 -6.856 1.00 87.50 172 MET A CA 1
ATOM 1343 C C . MET A 1 172 ? 15.980 -1.352 -6.125 1.00 87.50 172 MET A C 1
ATOM 1345 O O . MET A 1 172 ? 15.330 -0.353 -5.816 1.00 87.50 172 MET A O 1
ATOM 1349 N N . GLN A 1 173 ? 17.294 -1.459 -5.968 1.00 86.25 173 GLN A N 1
ATOM 1350 C CA . GLN A 1 173 ? 18.118 -0.430 -5.360 1.00 86.25 173 GLN A CA 1
ATOM 1351 C C . GLN A 1 173 ? 19.385 -0.204 -6.185 1.00 86.25 173 GLN A C 1
ATOM 1353 O O . GLN A 1 173 ? 19.849 -1.089 -6.906 1.00 86.25 173 GLN A O 1
ATOM 1358 N N . PHE A 1 174 ? 19.950 0.994 -6.068 1.00 83.94 174 PHE A N 1
ATOM 1359 C CA . PHE A 1 174 ? 21.273 1.310 -6.588 1.00 83.94 174 PHE A CA 1
ATOM 1360 C C . PHE A 1 174 ? 22.173 1.627 -5.402 1.00 83.94 174 PHE A C 1
ATOM 1362 O O . PHE A 1 174 ? 21.989 2.650 -4.743 1.00 83.94 174 PHE A O 1
ATOM 1369 N N . ASP A 1 175 ? 23.124 0.743 -5.126 1.00 83.06 175 ASP A N 1
ATOM 1370 C CA . ASP A 1 175 ? 24.048 0.883 -4.006 1.00 83.06 175 ASP A CA 1
ATOM 1371 C C . ASP A 1 175 ? 25.464 0.485 -4.427 1.00 83.06 175 ASP A C 1
ATOM 1373 O O . ASP A 1 175 ? 25.676 -0.417 -5.239 1.00 83.06 175 ASP A O 1
ATOM 1377 N N . SER A 1 176 ? 26.456 1.196 -3.890 1.00 85.12 176 SER A N 1
ATOM 1378 C CA . SER A 1 176 ? 27.883 0.939 -4.1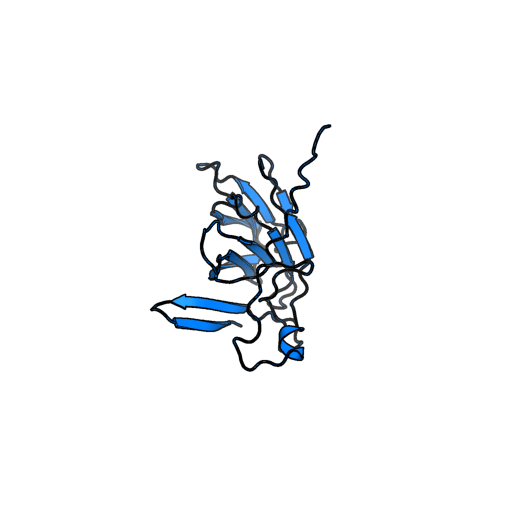15 1.00 85.12 176 SER A CA 1
ATOM 1379 C C . SER A 1 176 ? 28.296 0.859 -5.596 1.00 85.12 176 SER A C 1
ATOM 1381 O O . SER A 1 176 ? 29.265 0.186 -5.943 1.00 85.12 176 SER A O 1
ATOM 1383 N N . GLY A 1 177 ? 27.579 1.565 -6.479 1.00 84.12 177 GLY A N 1
ATOM 1384 C CA . GLY A 1 177 ? 27.832 1.582 -7.923 1.00 84.12 177 GLY A CA 1
ATOM 1385 C C . GLY A 1 177 ? 27.175 0.442 -8.709 1.00 84.12 177 GLY A C 1
ATOM 1386 O O . GLY A 1 177 ? 27.408 0.337 -9.913 1.00 84.12 177 GLY A O 1
ATOM 1387 N N . TYR A 1 178 ? 26.356 -0.389 -8.060 1.00 83.12 178 TYR A N 1
ATOM 1388 C CA . TYR A 1 178 ? 25.691 -1.535 -8.670 1.00 83.12 178 TYR A CA 1
ATOM 1389 C C . TYR A 1 178 ? 24.175 -1.456 -8.512 1.00 83.12 178 TYR A C 1
ATOM 1391 O O . TYR A 1 178 ? 23.647 -0.970 -7.514 1.00 83.12 178 TYR A O 1
ATOM 1399 N N . TRP A 1 179 ? 23.477 -2.001 -9.504 1.00 84.56 179 TRP A N 1
ATOM 1400 C CA . TRP A 1 179 ? 22.058 -2.300 -9.392 1.00 84.56 179 TRP A CA 1
ATOM 1401 C C . TRP A 1 179 ? 21.884 -3.604 -8.624 1.00 84.56 179 TRP A C 1
ATOM 1403 O O . TRP A 1 179 ? 22.442 -4.637 -8.999 1.00 84.56 179 TRP A O 1
ATOM 1413 N N . ILE A 1 180 ? 21.109 -3.547 -7.549 1.00 85.88 180 ILE A N 1
ATOM 1414 C CA . ILE A 1 180 ? 20.774 -4.688 -6.708 1.00 85.88 180 ILE A CA 1
ATOM 1415 C C . ILE A 1 180 ? 19.285 -4.945 -6.876 1.00 85.88 180 ILE A C 1
ATOM 1417 O O . ILE A 1 180 ? 18.463 -4.048 -6.705 1.00 85.88 180 ILE A O 1
ATOM 1421 N N . THR A 1 181 ? 18.938 -6.180 -7.228 1.00 86.88 181 THR A N 1
ATOM 1422 C CA . THR A 1 181 ? 17.546 -6.624 -7.305 1.00 86.88 181 THR A CA 1
ATOM 1423 C C . THR A 1 181 ? 17.319 -7.747 -6.308 1.00 86.88 181 THR A C 1
ATOM 1425 O O . THR A 1 181 ? 18.000 -8.772 -6.352 1.00 86.88 181 THR A O 1
ATOM 1428 N N . SER A 1 182 ? 16.362 -7.546 -5.409 1.00 87.81 182 SER A N 1
ATOM 1429 C CA . SER A 1 182 ? 15.988 -8.488 -4.356 1.00 87.81 182 SER A CA 1
ATOM 1430 C C . SER A 1 182 ? 14.529 -8.897 -4.513 1.00 87.81 182 SER A C 1
AT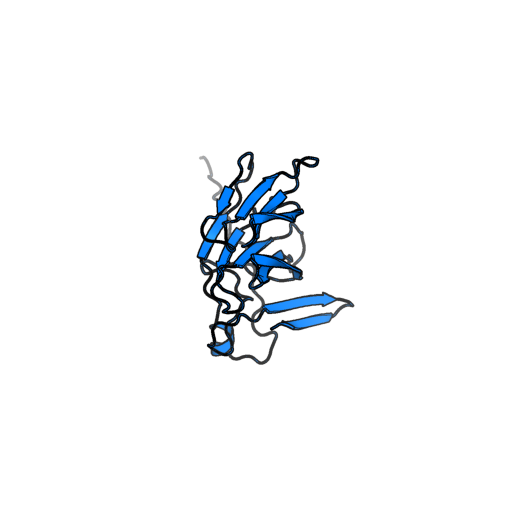OM 1432 O O . SER A 1 182 ? 13.694 -8.105 -4.935 1.00 87.81 182 SER A O 1
ATOM 1434 N N . LEU A 1 183 ? 14.207 -10.139 -4.156 1.00 88.69 183 LEU A N 1
ATOM 1435 C CA . LEU A 1 183 ? 12.827 -10.618 -4.117 1.00 88.69 183 LEU A CA 1
ATOM 1436 C C . LEU A 1 183 ? 12.438 -10.916 -2.670 1.00 88.69 183 LEU A C 1
ATOM 1438 O O . LEU A 1 183 ? 12.891 -11.911 -2.097 1.00 88.69 183 LEU A O 1
ATOM 1442 N N . TYR A 1 184 ? 11.588 -10.068 -2.096 1.00 88.19 184 TYR A N 1
ATOM 1443 C CA . TYR A 1 184 ? 11.038 -10.264 -0.755 1.00 88.19 184 TYR A CA 1
ATOM 1444 C C . TYR A 1 184 ? 9.741 -11.075 -0.808 1.00 88.19 184 TYR A C 1
ATOM 1446 O O . TYR A 1 184 ? 9.012 -11.048 -1.804 1.00 88.19 184 TYR A O 1
ATOM 1454 N N . ARG A 1 185 ? 9.476 -11.821 0.266 1.00 82.12 185 ARG A N 1
ATOM 1455 C CA . ARG A 1 185 ? 8.318 -12.707 0.426 1.00 82.12 185 ARG A CA 1
ATOM 1456 C C . ARG A 1 185 ? 7.579 -12.409 1.715 1.00 82.12 185 ARG A C 1
ATOM 1458 O O . ARG A 1 185 ? 8.268 -12.026 2.685 1.00 82.12 185 ARG A O 1
#

pLDDT: mean 85.95, std 17.15, range [34.66, 98.69]

Sequence (185 aa):
MCAFLLSLVLPAQATSFTEYLPMSDSEYARKRALKPLLTMPYDAEQNWHFRKVGVAGVTLEKMPNDDSEWQLNGKDRAGKSWSVPVGVLQNMAGNAQLYRADLDRNGIQDLVIWRGISGNGLAPNAFLILMTFNQQGRPCVFQSDGFYTASETGIDDLLDLQRNGHTQLLDMQFDSGYWITSLYR

Organism: NCBI:txid869687

Radius of gyration: 18.23 Å; chains: 1; bounding box: 41×55×59 Å

Foldseek 3Di:
DDDDDDPPPDPPPLPPPPDPDPDDPVQLVQAQFWAWDDFDDQDDQDKDWACQAFDRTKIWHADPVGNQWIKIKDAWPVRHIDIGTPTGQHDPQGGKTKTWDQQAPPPGIWIKIKAWDDDPDSQTWIKIWTWHADPRRDTDIDIDTARWDQDPRGISQWGPSVVPNHTWGFGWDQPPNDIDTDIHD